Protein AF-A0A168LMF4-F1 (afdb_monomer_lite)

pLDDT: mean 81.44, std 12.61, range [44.41, 97.38]

Foldseek 3Di:
DLLVVCVVCVLLDPVSLLVCLVVVLVVDDPVPRDDSVVSSVVSVVSLLVQLLVLLVVVLDPPDPGHDPLPPDDGRVVVLDCQPPDPPDPVNLVSNLSNLVVLLSVLSNLLCVQAPNCPPDPGRDPVSLVVSVVSLVVSVVSQPDLVVLVVDPDLVSNVSSLLSLLSSLLSQLSSLVVVPPPPVSLVSLQVSLVSNLVSLLPDDQVSAPPCPSRVSSLLSSLVSLVVCLVVVHPCVVVSLVSLVSSLVSCLSGPCNVVVCPDPSSVVSVVSNVVVVD

Secondary structure (DSSP, 8-state):
-HHHHHHHTTTTSHHHHHHHHHHHHHHS-GGG---HHHHHHHHHHHHHHHHHHHHHTTT-S--S------STTSSTTTS------SS-HHHHHHHHHHHHHHHHHHHHHHHHHHHS-TTSS---HHHHHHHHHHHHHHHTTSPPTTHHHH---HHHHHHHHHHHHHHHHHHHHHHGGGTTSHHHHHHHHHHHHHHHHHHHT--GGGTT--TTTHHHHHHHHHHHHHHHHTT-TTHHHHHHHHHHHHHHHHTSTTHHHHHTSHHHHHHHHHHHHH--

Organism: NCBI:txid747725

Structure (mmCIF, N/CA/C/O backbone):
data_AF-A0A168LMF4-F1
#
_entry.id   AF-A0A168LMF4-F1
#
loop_
_atom_site.group_PDB
_atom_site.id
_atom_site.type_symbol
_atom_site.label_atom_id
_atom_site.label_alt_id
_atom_site.label_comp_id
_atom_site.label_asym_id
_atom_site.label_entity_id
_atom_site.label_seq_id
_atom_site.pdbx_PDB_ins_code
_atom_site.Cartn_x
_atom_site.Cartn_y
_atom_site.Cartn_z
_atom_site.occupancy
_atom_site.B_iso_or_equiv
_atom_site.auth_seq_id
_atom_site.auth_comp_id
_atom_site.auth_asym_id
_atom_site.auth_atom_id
_atom_site.pdbx_PDB_model_num
ATOM 1 N N . MET A 1 1 ? 13.554 -18.374 -8.753 1.00 65.81 1 MET A N 1
ATOM 2 C CA . MET A 1 1 ? 14.073 -18.438 -10.140 1.00 65.81 1 MET A CA 1
ATOM 3 C C . MET A 1 1 ? 14.239 -17.058 -10.773 1.00 65.81 1 MET A C 1
ATOM 5 O O . MET A 1 1 ? 15.376 -16.712 -11.045 1.00 65.81 1 MET A O 1
ATOM 9 N N . ALA A 1 2 ? 13.186 -16.241 -10.934 1.00 71.88 2 ALA A N 1
ATOM 10 C CA . ALA A 1 2 ? 13.297 -14.910 -11.565 1.00 71.88 2 ALA A CA 1
ATOM 11 C C . ALA A 1 2 ? 14.335 -13.977 -10.901 1.00 71.88 2 ALA A C 1
ATOM 13 O O . ALA A 1 2 ? 15.193 -13.434 -11.585 1.00 71.88 2 ALA A O 1
ATOM 14 N N . VAL A 1 3 ? 14.340 -13.884 -9.564 1.00 71.44 3 VAL A N 1
ATOM 15 C CA . VAL A 1 3 ? 15.350 -13.111 -8.806 1.00 71.44 3 VAL A CA 1
ATOM 16 C C . VAL A 1 3 ? 16.779 -13.592 -9.097 1.00 71.44 3 VAL A C 1
ATOM 18 O O . VAL A 1 3 ? 17.663 -12.789 -9.365 1.00 71.44 3 VAL A O 1
ATOM 21 N N . ARG A 1 4 ? 17.002 -14.913 -9.125 1.00 74.25 4 ARG A N 1
ATOM 22 C CA . ARG A 1 4 ? 18.306 -15.507 -9.461 1.00 74.25 4 ARG A CA 1
ATOM 23 C C . ARG A 1 4 ? 18.736 -15.151 -10.888 1.00 74.25 4 ARG A C 1
ATOM 25 O O . ARG A 1 4 ? 19.891 -14.810 -11.090 1.00 74.25 4 ARG A O 1
ATOM 32 N N . MET A 1 5 ? 17.814 -15.181 -11.853 1.00 75.19 5 MET A N 1
ATOM 33 C CA . MET A 1 5 ? 18.096 -14.771 -13.235 1.00 75.19 5 MET A CA 1
ATOM 34 C C . MET A 1 5 ? 18.468 -13.287 -13.323 1.00 75.19 5 MET A C 1
ATOM 36 O O . MET A 1 5 ? 19.413 -12.945 -14.026 1.00 75.19 5 MET A O 1
ATOM 40 N N . ALA A 1 6 ? 17.779 -12.418 -12.579 1.00 74.38 6 ALA A N 1
ATOM 41 C CA . ALA A 1 6 ? 18.103 -10.993 -12.509 1.00 74.38 6 ALA A CA 1
ATOM 42 C C . ALA A 1 6 ? 19.527 -10.745 -11.995 1.00 74.38 6 ALA A C 1
ATOM 44 O O . ALA A 1 6 ? 20.248 -9.917 -12.551 1.00 74.38 6 ALA A O 1
ATOM 45 N N . LEU A 1 7 ? 19.926 -11.492 -10.958 1.00 74.38 7 LEU A N 1
ATOM 46 C CA . LEU A 1 7 ? 21.272 -11.443 -10.389 1.00 74.38 7 LEU A CA 1
ATOM 47 C C . LEU A 1 7 ? 22.320 -11.972 -11.375 1.00 74.38 7 LEU A C 1
ATOM 49 O O . LEU A 1 7 ? 23.345 -11.328 -11.572 1.00 74.38 7 LEU A O 1
ATOM 53 N N . SER A 1 8 ? 22.052 -13.097 -12.047 1.00 78.12 8 SER A N 1
ATOM 54 C CA . SER A 1 8 ? 22.952 -13.661 -13.064 1.00 78.12 8 SER A CA 1
ATOM 55 C C . SER A 1 8 ? 23.162 -12.728 -14.257 1.00 78.12 8 SER A C 1
ATOM 57 O O . SER A 1 8 ? 24.267 -12.649 -14.781 1.00 78.12 8 SER A O 1
ATOM 59 N N . LEU A 1 9 ? 22.120 -12.000 -14.662 1.00 74.44 9 LEU A N 1
ATOM 60 C CA . LEU A 1 9 ? 22.187 -10.987 -15.716 1.00 74.44 9 LEU A CA 1
ATOM 61 C C . LEU A 1 9 ? 22.737 -9.638 -15.222 1.00 74.44 9 LEU A C 1
ATOM 63 O O . LEU A 1 9 ? 22.847 -8.709 -16.012 1.00 74.44 9 LEU A O 1
ATOM 67 N N . GLN A 1 10 ? 23.053 -9.511 -13.929 1.00 75.31 10 GLN A N 1
ATOM 68 C CA . GLN A 1 10 ? 23.522 -8.276 -13.297 1.00 75.31 10 GLN A CA 1
ATOM 69 C C . GLN A 1 10 ? 22.654 -7.053 -13.635 1.00 75.31 10 GLN A C 1
ATOM 71 O O . GLN A 1 10 ? 23.166 -5.947 -13.785 1.00 75.31 10 GLN A O 1
ATOM 76 N N . LEU A 1 11 ? 21.328 -7.231 -13.740 1.00 74.12 11 LEU A N 1
ATOM 77 C CA . LEU A 1 11 ? 20.415 -6.183 -14.232 1.00 74.12 11 LEU A CA 1
ATOM 78 C C . LEU A 1 11 ? 20.436 -4.898 -13.390 1.00 74.12 11 LEU A C 1
ATOM 80 O O . LEU A 1 11 ? 19.982 -3.859 -13.853 1.00 74.12 11 LEU A O 1
ATOM 84 N N . TYR A 1 12 ? 20.940 -4.973 -12.159 1.00 72.50 12 TYR A N 1
ATOM 85 C CA . TYR A 1 12 ? 21.111 -3.849 -11.243 1.00 72.50 12 TYR A CA 1
ATOM 86 C C . TYR A 1 12 ? 22.300 -2.939 -11.592 1.00 72.50 12 TYR A C 1
ATOM 88 O O . TYR A 1 12 ? 22.403 -1.858 -11.018 1.00 72.50 12 TYR A O 1
ATOM 96 N N . ARG A 1 13 ? 23.191 -3.342 -12.510 1.00 75.38 13 ARG A N 1
ATOM 97 C CA . ARG A 1 13 ? 24.312 -2.512 -12.960 1.00 75.38 13 ARG A CA 1
ATOM 98 C C . ARG A 1 13 ? 24.029 -1.863 -14.309 1.00 75.38 13 ARG A C 1
ATOM 100 O O . ARG A 1 13 ? 23.579 -2.509 -15.254 1.00 75.38 13 ARG A O 1
ATOM 107 N N . GLU A 1 14 ? 24.361 -0.584 -14.410 1.00 74.88 14 GLU A N 1
ATOM 108 C CA . GLU A 1 14 ? 24.116 0.213 -15.612 1.00 74.88 14 GLU A CA 1
ATOM 109 C C . GLU A 1 14 ? 24.955 -0.249 -16.820 1.00 74.88 14 GLU A C 1
ATOM 111 O O . GLU A 1 14 ? 24.433 -0.343 -17.929 1.00 74.88 14 GLU A O 1
ATOM 116 N N . ASP A 1 15 ? 26.216 -0.628 -16.599 1.00 79.38 15 ASP A N 1
ATOM 117 C CA . ASP A 1 15 ? 27.127 -1.149 -17.629 1.00 79.38 15 ASP A CA 1
ATOM 118 C C . ASP A 1 15 ? 26.688 -2.519 -18.175 1.00 79.38 15 ASP A C 1
ATOM 120 O O . ASP A 1 15 ? 26.749 -2.780 -19.383 1.00 79.38 15 ASP A O 1
ATOM 124 N N . ALA A 1 16 ? 26.175 -3.385 -17.297 1.00 81.31 16 ALA A N 1
ATOM 125 C CA . ALA A 1 16 ? 25.563 -4.648 -17.697 1.00 81.31 16 ALA A CA 1
ATOM 126 C C . ALA A 1 16 ? 24.304 -4.410 -18.546 1.00 81.31 16 ALA A C 1
ATOM 128 O O . ALA A 1 16 ? 24.129 -5.057 -19.581 1.00 81.31 16 ALA A O 1
ATOM 129 N N . LEU A 1 17 ? 23.454 -3.448 -18.162 1.00 82.38 17 LEU A N 1
ATOM 130 C CA . LEU A 1 17 ? 22.272 -3.076 -18.943 1.00 82.38 17 LEU A CA 1
ATOM 131 C C . LEU A 1 17 ? 22.639 -2.536 -20.327 1.00 82.38 17 LEU A C 1
ATOM 133 O O . LEU A 1 17 ? 21.975 -2.901 -21.298 1.00 82.38 17 LEU A O 1
ATOM 137 N N . ASP A 1 18 ? 23.677 -1.707 -20.446 1.00 84.44 18 ASP A N 1
ATOM 138 C CA . ASP A 1 18 ? 24.156 -1.215 -21.744 1.00 84.44 18 ASP A CA 1
ATOM 139 C C . ASP A 1 18 ? 24.594 -2.361 -22.654 1.00 84.44 18 ASP A C 1
ATOM 141 O O . ASP A 1 18 ? 24.134 -2.467 -23.794 1.00 84.44 18 ASP A O 1
ATOM 145 N N . THR A 1 19 ? 25.394 -3.278 -22.113 1.00 86.12 19 THR A N 1
ATOM 146 C CA . THR A 1 19 ? 25.897 -4.445 -22.846 1.00 86.12 19 THR A CA 1
ATOM 147 C C . THR A 1 19 ? 24.753 -5.363 -23.290 1.00 86.12 19 THR A C 1
ATOM 149 O O . THR A 1 19 ? 24.671 -5.750 -24.457 1.00 86.12 19 THR A O 1
ATOM 152 N N . ILE A 1 20 ? 23.815 -5.681 -22.388 1.00 86.19 20 ILE A N 1
ATOM 153 C CA . ILE A 1 20 ? 22.639 -6.509 -22.698 1.00 86.19 20 ILE A CA 1
ATOM 154 C C . ILE A 1 20 ? 21.791 -5.846 -23.778 1.00 86.19 20 ILE A C 1
ATOM 156 O O . ILE A 1 20 ? 21.373 -6.512 -24.721 1.00 86.19 20 ILE A O 1
ATOM 160 N N . SER A 1 21 ? 21.549 -4.542 -23.669 1.00 88.56 21 SER A N 1
ATOM 161 C CA . SER A 1 21 ? 20.670 -3.828 -24.595 1.00 88.56 21 SER A CA 1
ATOM 162 C C . SER A 1 21 ? 21.255 -3.774 -26.002 1.00 88.56 21 SER A C 1
ATOM 164 O O . SER A 1 21 ? 20.527 -3.973 -26.973 1.00 88.56 21 SER A O 1
ATOM 166 N N . GLN A 1 22 ? 22.568 -3.557 -26.117 1.00 90.56 22 GLN A N 1
ATOM 167 C CA . GLN A 1 22 ? 23.277 -3.596 -27.396 1.00 90.56 22 GLN A CA 1
ATOM 168 C C . GLN A 1 22 ? 23.223 -4.993 -28.021 1.00 90.56 22 GLN A C 1
ATOM 170 O O . GLN A 1 22 ? 22.839 -5.126 -29.185 1.00 90.56 22 GLN A O 1
ATOM 175 N N . ASN A 1 23 ? 23.530 -6.028 -27.234 1.00 90.00 23 ASN A N 1
ATOM 176 C CA . ASN A 1 23 ? 23.532 -7.414 -27.700 1.00 90.00 23 ASN A CA 1
ATOM 177 C C . ASN A 1 23 ? 22.134 -7.869 -28.131 1.00 90.00 23 ASN A C 1
ATOM 179 O O . ASN A 1 23 ? 21.975 -8.409 -29.219 1.00 90.00 23 ASN A O 1
ATOM 183 N N . GLN A 1 24 ? 21.107 -7.610 -27.319 1.00 89.19 24 GLN A N 1
ATOM 184 C CA . GLN A 1 24 ? 19.732 -8.018 -27.614 1.00 89.19 24 GLN A CA 1
ATOM 185 C C . GLN A 1 24 ? 19.147 -7.257 -28.805 1.00 89.19 24 GLN A C 1
ATOM 187 O O . GLN A 1 24 ? 18.493 -7.864 -29.647 1.00 89.19 24 GLN A O 1
ATOM 192 N N . ALA A 1 25 ? 19.427 -5.956 -28.942 1.00 89.50 25 ALA A N 1
ATOM 193 C CA . ALA A 1 25 ? 19.022 -5.211 -30.132 1.00 89.50 25 ALA A CA 1
ATOM 194 C C . ALA A 1 25 ? 19.690 -5.760 -31.405 1.00 89.50 25 ALA A C 1
ATOM 196 O O . ALA A 1 25 ? 19.073 -5.758 -32.466 1.00 89.50 25 ALA A O 1
ATOM 197 N N . ALA A 1 26 ? 20.934 -6.244 -31.318 1.00 89.94 26 ALA A N 1
ATOM 198 C CA . ALA A 1 26 ? 21.668 -6.789 -32.460 1.00 89.94 26 ALA A CA 1
ATOM 199 C C . ALA A 1 26 ? 21.158 -8.157 -32.954 1.00 89.94 26 ALA A C 1
ATOM 201 O O . ALA A 1 26 ? 21.453 -8.518 -34.089 1.00 89.94 26 ALA A O 1
ATOM 202 N N . VAL A 1 27 ? 20.384 -8.896 -32.148 1.00 91.06 27 VAL A N 1
ATOM 203 C CA . VAL A 1 27 ? 19.791 -10.192 -32.542 1.00 91.06 27 VAL A CA 1
ATOM 204 C C . VAL A 1 27 ? 18.659 -10.020 -33.563 1.00 91.06 27 VAL A C 1
ATOM 206 O O . VAL A 1 27 ? 18.379 -10.929 -34.343 1.00 91.06 27 VAL A O 1
ATOM 209 N N . PHE A 1 28 ? 18.005 -8.856 -33.587 1.00 88.88 28 PHE A N 1
ATOM 210 C CA . PHE A 1 28 ? 16.923 -8.584 -34.529 1.00 88.88 28 PHE A CA 1
ATOM 211 C C . PHE A 1 28 ? 17.470 -8.248 -35.927 1.00 88.88 28 PHE A C 1
ATOM 213 O O . PHE A 1 28 ? 18.469 -7.530 -36.038 1.00 88.88 28 PHE A O 1
ATOM 220 N N . PRO A 1 29 ? 16.804 -8.697 -37.011 1.00 91.81 29 PRO A N 1
ATOM 221 C CA . PRO A 1 29 ? 17.148 -8.287 -38.371 1.00 91.81 29 PRO A CA 1
ATOM 222 C C . PRO A 1 29 ? 17.164 -6.761 -38.507 1.00 91.81 29 PRO A C 1
ATOM 224 O O . PRO A 1 29 ? 16.348 -6.086 -37.884 1.00 91.81 29 PRO A O 1
ATOM 227 N N . LEU A 1 30 ? 18.028 -6.214 -39.372 1.00 88.31 30 LEU A N 1
ATOM 228 C CA . LEU A 1 30 ? 18.185 -4.759 -39.549 1.00 88.31 30 LEU A CA 1
ATOM 229 C C . LEU A 1 30 ? 16.855 -4.026 -39.791 1.00 88.31 30 LEU A C 1
ATOM 231 O O . LEU A 1 30 ? 16.650 -2.950 -39.239 1.00 88.31 30 LEU A O 1
ATOM 235 N N . ALA A 1 31 ? 15.938 -4.635 -40.550 1.00 89.62 31 ALA A N 1
ATOM 236 C CA . ALA A 1 31 ? 14.614 -4.079 -40.840 1.00 89.62 31 ALA A CA 1
ATOM 237 C C . ALA A 1 31 ? 13.705 -3.923 -39.601 1.00 89.62 31 ALA A C 1
ATOM 239 O O . ALA A 1 31 ? 12.764 -3.138 -39.634 1.00 89.62 31 ALA A O 1
ATOM 240 N N . TYR A 1 32 ? 13.988 -4.647 -38.513 1.00 87.56 32 TYR A N 1
ATOM 241 C CA . TYR A 1 32 ? 13.196 -4.674 -37.277 1.00 87.56 32 TYR A CA 1
ATOM 242 C C . TYR A 1 32 ? 14.040 -4.403 -36.028 1.00 87.56 32 TYR A C 1
ATOM 244 O O . TYR A 1 32 ? 13.613 -4.705 -34.915 1.00 87.56 32 TYR A O 1
ATOM 252 N N . LYS A 1 33 ? 15.255 -3.867 -36.195 1.00 90.50 33 LYS A N 1
ATOM 253 C CA . LYS A 1 33 ? 16.185 -3.645 -35.090 1.00 90.50 33 LYS A CA 1
ATOM 254 C C . LYS A 1 33 ? 15.617 -2.592 -34.130 1.00 90.50 33 LYS A C 1
ATOM 256 O O . LYS A 1 33 ? 15.514 -1.425 -34.518 1.00 90.50 33 LYS A O 1
ATOM 261 N N . PRO A 1 34 ? 15.271 -2.954 -32.880 1.00 89.62 34 PRO A N 1
ATOM 262 C CA . PRO A 1 34 ? 14.753 -1.980 -31.938 1.00 89.62 34 PRO A CA 1
ATOM 263 C C . PRO A 1 34 ? 15.867 -1.006 -31.519 1.00 89.62 34 PRO A C 1
ATOM 265 O O . PRO A 1 34 ? 17.033 -1.404 -31.407 1.00 89.62 34 PRO A O 1
ATOM 268 N N . PRO A 1 35 ? 15.536 0.262 -31.224 1.00 90.75 35 PRO A N 1
ATOM 269 C CA . PRO A 1 35 ? 16.471 1.177 -30.587 1.00 90.75 35 PRO A CA 1
ATOM 270 C C . PRO A 1 35 ? 17.004 0.586 -29.275 1.00 90.75 35 PRO A C 1
ATOM 272 O O . PRO A 1 35 ? 16.228 0.168 -28.413 1.00 90.75 35 PRO A O 1
ATOM 275 N N . VAL A 1 36 ? 18.329 0.606 -29.088 1.00 87.12 36 VAL A N 1
ATOM 276 C CA . VAL A 1 36 ? 19.008 0.092 -27.877 1.00 87.12 36 VAL A CA 1
ATOM 277 C C . VAL A 1 36 ? 18.404 0.687 -26.602 1.00 87.12 36 VAL A C 1
ATOM 279 O O . VAL A 1 36 ? 18.219 -0.012 -25.609 1.00 87.12 36 VAL A O 1
ATOM 282 N N . MET A 1 37 ? 18.026 1.966 -26.648 1.00 82.75 37 MET A N 1
ATOM 283 C CA . MET A 1 37 ? 17.392 2.671 -25.535 1.00 82.75 37 MET A CA 1
ATOM 284 C C . MET A 1 37 ? 16.077 2.017 -25.081 1.00 82.75 37 MET A C 1
ATOM 286 O O . MET A 1 37 ? 15.848 1.895 -23.880 1.00 82.75 37 MET A O 1
ATOM 290 N N . ILE A 1 38 ? 15.245 1.551 -26.017 1.00 82.56 38 ILE A N 1
ATOM 291 C CA . ILE A 1 38 ? 13.962 0.900 -25.708 1.00 82.56 38 ILE A CA 1
ATOM 292 C C . ILE A 1 38 ? 14.209 -0.457 -25.046 1.00 82.56 38 ILE A C 1
ATOM 294 O O . ILE A 1 38 ? 13.598 -0.774 -24.026 1.00 82.56 38 ILE A O 1
ATOM 298 N N . VAL A 1 39 ? 15.157 -1.237 -25.573 1.00 85.25 39 VAL A N 1
ATOM 299 C CA . VAL A 1 39 ? 15.551 -2.526 -24.979 1.00 85.25 39 VAL A CA 1
ATOM 300 C C . VAL A 1 39 ? 16.071 -2.326 -23.551 1.00 85.25 39 VAL A C 1
ATOM 302 O O . VAL A 1 39 ? 15.684 -3.061 -22.638 1.00 85.25 39 VAL A O 1
ATOM 305 N N . LYS A 1 40 ? 16.864 -1.271 -23.332 1.00 83.44 40 LYS A N 1
ATOM 306 C CA . LYS A 1 40 ? 17.364 -0.886 -22.008 1.00 83.44 40 LYS A CA 1
ATOM 307 C C . LYS A 1 40 ? 16.231 -0.533 -21.049 1.00 83.44 40 LYS A C 1
ATOM 309 O O . LYS A 1 40 ? 16.188 -1.045 -19.933 1.00 83.44 40 LYS A O 1
ATOM 314 N N . GLN A 1 41 ? 15.280 0.302 -21.469 1.00 77.31 41 GLN A N 1
ATOM 315 C CA . GLN A 1 41 ? 14.105 0.667 -20.664 1.00 77.31 41 GLN A CA 1
ATOM 316 C C . GLN A 1 41 ? 13.226 -0.543 -20.320 1.00 77.31 41 GLN A C 1
ATOM 318 O O . GLN A 1 41 ? 12.712 -0.644 -19.200 1.00 77.31 41 GLN A O 1
ATOM 323 N N . TYR A 1 42 ? 13.088 -1.489 -21.246 1.00 81.44 42 TYR A N 1
ATOM 324 C CA . TYR A 1 42 ? 12.359 -2.728 -21.006 1.00 81.44 42 TYR A CA 1
ATOM 325 C C . TYR A 1 42 ? 13.050 -3.601 -19.948 1.00 81.44 42 TYR A C 1
ATOM 327 O O . TYR A 1 42 ? 12.420 -3.985 -18.961 1.00 81.44 42 TYR A O 1
ATOM 335 N N . ALA A 1 43 ? 14.360 -3.839 -20.081 1.00 80.31 43 ALA A N 1
ATOM 336 C CA . ALA A 1 43 ? 15.141 -4.590 -19.093 1.00 80.31 43 ALA A CA 1
ATOM 337 C C . ALA A 1 43 ? 15.071 -3.958 -17.689 1.00 80.31 43 ALA A C 1
ATOM 339 O O . ALA A 1 43 ? 14.922 -4.657 -16.684 1.00 80.31 43 ALA A O 1
ATOM 340 N N . ARG A 1 44 ? 15.082 -2.623 -17.617 1.00 76.88 44 ARG A N 1
ATOM 341 C CA . ARG A 1 44 ? 14.895 -1.867 -16.368 1.00 76.88 44 ARG A CA 1
ATOM 342 C C . ARG A 1 44 ? 13.508 -2.063 -15.763 1.00 76.88 44 ARG A C 1
ATOM 344 O O . ARG A 1 44 ? 13.384 -2.273 -14.559 1.00 76.88 44 ARG A O 1
ATOM 351 N N . SER A 1 45 ? 12.469 -2.038 -16.595 1.00 76.75 45 SER A N 1
ATOM 352 C CA . SER A 1 45 ? 11.092 -2.280 -16.153 1.00 76.75 45 SER A CA 1
ATOM 353 C C . SER A 1 45 ? 10.927 -3.690 -15.578 1.00 76.75 45 SER A C 1
ATOM 355 O O . SER A 1 45 ? 10.225 -3.868 -14.583 1.00 76.75 45 SER A O 1
ATOM 357 N N . LEU A 1 46 ? 11.632 -4.683 -16.135 1.00 78.75 46 LEU A N 1
ATOM 358 C CA . LEU A 1 46 ? 11.676 -6.040 -15.588 1.00 78.75 46 LEU A CA 1
ATOM 359 C C . LEU A 1 46 ? 12.364 -6.096 -14.220 1.00 78.75 46 LEU A C 1
ATOM 361 O O . LEU A 1 46 ? 11.813 -6.702 -13.302 1.00 78.75 46 LEU A O 1
ATOM 365 N N . LEU A 1 47 ? 13.532 -5.460 -14.055 1.00 77.88 47 LEU A N 1
ATOM 366 C CA . LEU A 1 47 ? 14.205 -5.387 -12.751 1.00 77.88 47 LEU A CA 1
ATOM 367 C C . LEU A 1 47 ? 13.288 -4.773 -11.690 1.00 77.88 47 LEU A C 1
ATOM 369 O O . LEU A 1 47 ? 13.146 -5.321 -10.598 1.00 77.88 47 LEU A O 1
ATOM 373 N N . TRP A 1 48 ? 12.631 -3.666 -12.032 1.00 76.81 48 TRP A N 1
ATOM 374 C CA . TRP A 1 48 ? 11.695 -2.988 -11.143 1.00 76.81 48 TRP A CA 1
ATOM 375 C C . TRP A 1 48 ? 10.495 -3.869 -10.785 1.00 76.81 48 TRP A C 1
ATOM 377 O O . TRP A 1 48 ? 10.137 -3.983 -9.613 1.00 76.81 48 TRP A O 1
ATOM 387 N N . PHE A 1 49 ? 9.913 -4.560 -11.768 1.00 76.81 49 PHE A N 1
ATOM 388 C CA . PHE A 1 49 ? 8.819 -5.494 -11.521 1.00 76.81 49 PHE A CA 1
ATOM 389 C C . PHE A 1 49 ? 9.250 -6.626 -10.579 1.00 76.81 49 PHE A C 1
ATOM 391 O O . PHE A 1 49 ? 8.519 -6.981 -9.655 1.00 76.81 49 PHE A O 1
ATOM 398 N N . MET A 1 50 ? 10.467 -7.150 -10.745 1.00 79.00 50 MET A N 1
ATOM 399 C CA . MET A 1 50 ? 11.014 -8.161 -9.841 1.00 79.00 50 MET A CA 1
ATOM 400 C C . MET A 1 50 ? 11.270 -7.614 -8.434 1.00 79.00 50 MET A C 1
ATOM 402 O O . MET A 1 50 ? 10.956 -8.305 -7.468 1.00 79.00 50 MET A O 1
ATOM 406 N N . TYR A 1 51 ? 11.773 -6.383 -8.293 1.00 79.38 51 TYR A N 1
ATOM 407 C CA . TYR A 1 51 ? 11.954 -5.737 -6.987 1.00 79.38 51 TYR A CA 1
ATOM 408 C C . TYR A 1 51 ? 10.617 -5.524 -6.262 1.00 79.38 51 TYR A C 1
ATOM 410 O O . TYR A 1 51 ? 10.505 -5.780 -5.059 1.00 79.38 51 TYR A O 1
ATOM 418 N N . PHE A 1 52 ? 9.575 -5.126 -6.998 1.00 78.31 52 PHE A N 1
ATOM 419 C CA . PHE A 1 52 ? 8.216 -5.021 -6.472 1.00 78.31 52 PHE A CA 1
ATOM 420 C C . PHE A 1 52 ? 7.695 -6.378 -5.973 1.00 78.31 52 PHE A C 1
ATOM 422 O O . PHE A 1 52 ? 7.206 -6.479 -4.847 1.00 78.31 52 PHE A O 1
ATOM 429 N N . LEU A 1 53 ? 7.835 -7.439 -6.775 1.00 78.56 53 LEU A N 1
ATOM 430 C CA . LEU A 1 53 ? 7.405 -8.788 -6.392 1.00 78.56 53 LEU A CA 1
ATOM 431 C C . LEU A 1 53 ? 8.197 -9.341 -5.201 1.00 78.56 53 LEU A C 1
ATOM 433 O O . LEU A 1 53 ? 7.618 -9.968 -4.307 1.00 78.56 53 LEU A O 1
ATOM 437 N N . ASP A 1 54 ? 9.506 -9.093 -5.159 1.00 79.25 54 ASP A N 1
ATOM 438 C CA . ASP A 1 54 ? 10.353 -9.477 -4.032 1.00 79.25 54 ASP A CA 1
ATOM 439 C C . ASP A 1 54 ? 9.925 -8.746 -2.750 1.00 79.25 54 ASP A C 1
ATOM 441 O O . ASP A 1 54 ? 9.761 -9.365 -1.698 1.00 79.25 54 ASP A O 1
ATOM 445 N N . THR A 1 55 ? 9.613 -7.453 -2.853 1.00 79.44 55 THR A N 1
ATOM 446 C CA . THR A 1 55 ? 9.062 -6.661 -1.745 1.00 79.44 55 THR A CA 1
ATOM 447 C C . THR A 1 55 ? 7.696 -7.176 -1.292 1.00 79.44 55 THR A C 1
ATOM 449 O O . THR A 1 55 ? 7.462 -7.326 -0.095 1.00 79.44 55 THR A O 1
ATOM 452 N N . ALA A 1 56 ? 6.789 -7.515 -2.210 1.00 75.88 56 ALA A N 1
ATOM 453 C CA . ALA A 1 56 ? 5.486 -8.073 -1.848 1.00 75.88 56 ALA A CA 1
ATOM 454 C C . ALA A 1 56 ? 5.637 -9.365 -1.025 1.00 75.88 56 ALA A C 1
ATOM 456 O O . ALA A 1 56 ? 4.938 -9.564 -0.028 1.00 75.88 56 ALA A O 1
ATOM 457 N N . SER A 1 57 ? 6.620 -10.189 -1.383 1.00 74.56 57 SER A N 1
ATOM 458 C CA . SER A 1 57 ? 6.928 -11.463 -0.736 1.00 74.56 57 SER A CA 1
ATOM 459 C C . SER A 1 57 ? 7.923 -11.351 0.432 1.00 74.56 57 SER A C 1
ATOM 461 O O . SER A 1 57 ? 8.302 -12.368 0.993 1.00 74.56 57 SER A O 1
ATOM 463 N N . SER A 1 58 ? 8.361 -10.156 0.843 1.00 72.38 58 SER A N 1
ATOM 464 C CA . SER A 1 58 ? 9.399 -9.992 1.885 1.00 72.38 58 SER A CA 1
ATOM 465 C C . SER A 1 58 ? 9.008 -10.461 3.293 1.00 72.38 58 SER A C 1
ATOM 467 O O . SER A 1 58 ? 9.845 -10.464 4.181 1.00 72.38 58 SER A O 1
ATOM 469 N N . HIS A 1 59 ? 7.755 -10.863 3.507 1.00 68.75 59 HIS A N 1
ATOM 470 C CA . HIS A 1 59 ? 7.296 -11.486 4.751 1.00 68.75 59 HIS A CA 1
ATOM 471 C C . HIS A 1 59 ? 7.673 -12.976 4.856 1.00 68.75 59 HIS A C 1
ATOM 473 O O . HIS A 1 59 ? 7.478 -13.579 5.904 1.00 68.75 59 HIS A O 1
ATOM 479 N N . TYR A 1 60 ? 8.180 -13.597 3.786 1.00 71.00 60 TYR A N 1
ATOM 480 C CA . TYR A 1 60 ? 8.694 -14.965 3.846 1.00 71.00 60 TYR A CA 1
ATOM 481 C C . TYR A 1 60 ? 10.145 -14.958 4.337 1.00 71.00 60 TYR A C 1
ATOM 483 O O . TYR A 1 60 ? 11.030 -14.504 3.616 1.00 71.00 60 TYR A O 1
ATOM 491 N N . HIS A 1 61 ? 10.388 -15.511 5.527 1.00 60.66 61 HIS A N 1
ATOM 492 C CA . HIS A 1 61 ? 11.714 -15.543 6.162 1.00 60.66 61 HIS A CA 1
ATOM 493 C C . HIS A 1 61 ? 12.740 -16.446 5.441 1.00 60.66 61 HIS A C 1
ATOM 495 O O . HIS A 1 61 ? 13.939 -16.224 5.555 1.00 60.66 61 HIS A O 1
ATOM 501 N N . ASN A 1 62 ? 12.293 -17.428 4.645 1.00 62.72 62 ASN A N 1
ATOM 502 C CA . ASN A 1 62 ? 13.161 -18.422 3.991 1.00 62.72 62 ASN A CA 1
ATOM 503 C C . ASN A 1 62 ? 13.376 -18.141 2.498 1.00 62.72 62 ASN A C 1
ATOM 505 O O . ASN A 1 62 ? 13.102 -18.989 1.643 1.00 62.72 62 ASN A O 1
ATOM 509 N N . LYS A 1 63 ? 13.841 -16.939 2.155 1.00 68.62 63 LYS A N 1
ATOM 510 C CA . LYS A 1 63 ? 14.185 -16.608 0.769 1.00 68.62 63 LYS A CA 1
ATOM 511 C C . LYS A 1 63 ? 15.682 -16.785 0.511 1.00 68.62 63 LYS A C 1
ATOM 513 O O . LYS A 1 63 ? 16.474 -16.027 1.054 1.00 68.62 63 LYS A O 1
ATOM 518 N N . PRO A 1 64 ? 16.088 -17.711 -0.376 1.00 66.12 64 PRO A N 1
ATOM 519 C CA . PRO A 1 64 ? 17.503 -17.906 -0.697 1.00 66.12 64 PRO A CA 1
ATOM 520 C C . PRO A 1 64 ? 18.099 -16.773 -1.548 1.00 66.12 64 PRO A C 1
ATOM 522 O O . PRO A 1 64 ? 19.315 -16.696 -1.688 1.00 66.12 64 PRO A O 1
ATOM 525 N N . TYR A 1 65 ? 17.261 -15.923 -2.153 1.00 66.44 65 TYR A N 1
ATOM 526 C CA . TYR A 1 65 ? 17.692 -14.796 -2.977 1.00 66.44 65 TYR A CA 1
ATOM 527 C C . TYR A 1 65 ? 16.763 -13.600 -2.763 1.00 66.44 65 TYR A C 1
ATOM 529 O O . TYR A 1 65 ? 15.544 -13.749 -2.870 1.00 66.44 65 TYR A O 1
ATOM 537 N N . GLU A 1 66 ? 17.344 -12.422 -2.554 1.00 70.12 66 GLU A N 1
ATOM 538 C CA . GLU A 1 66 ? 16.648 -11.136 -2.479 1.00 70.12 66 GLU A CA 1
ATOM 539 C C . GLU A 1 66 ? 17.272 -10.147 -3.466 1.00 70.12 66 GLU A C 1
ATOM 541 O O . GLU A 1 66 ? 18.456 -10.240 -3.800 1.00 70.12 66 GLU A O 1
ATOM 546 N N . ILE A 1 67 ? 16.478 -9.183 -3.939 1.00 70.25 67 ILE A N 1
ATOM 547 C CA . ILE A 1 67 ? 17.009 -8.081 -4.744 1.00 70.25 67 ILE A CA 1
ATOM 548 C C . ILE A 1 67 ? 17.348 -6.930 -3.799 1.00 70.25 67 ILE A C 1
ATOM 550 O O . ILE A 1 67 ? 16.464 -6.213 -3.328 1.00 70.25 67 ILE A O 1
ATOM 554 N N . HIS A 1 68 ? 18.640 -6.736 -3.547 1.00 68.31 68 HIS A N 1
ATOM 555 C CA . HIS A 1 68 ? 19.148 -5.600 -2.788 1.00 68.31 68 HIS A CA 1
ATOM 556 C C . HIS A 1 68 ? 19.467 -4.456 -3.749 1.00 68.31 68 HIS A C 1
ATOM 558 O O . HIS A 1 68 ? 20.531 -4.416 -4.355 1.00 68.31 68 HIS A O 1
ATOM 564 N N . LEU A 1 69 ? 18.521 -3.527 -3.900 1.00 63.78 69 LEU A N 1
ATOM 565 C CA . LEU A 1 69 ? 18.764 -2.264 -4.603 1.00 63.78 69 LEU A CA 1
ATOM 566 C C . LEU A 1 69 ? 19.259 -1.164 -3.655 1.00 63.78 69 LEU A C 1
ATOM 568 O O . LEU A 1 69 ? 19.390 -0.027 -4.078 1.00 63.78 69 LEU A O 1
ATOM 572 N N . ASP A 1 70 ? 19.509 -1.470 -2.383 1.00 56.94 70 ASP A N 1
ATOM 573 C CA . ASP A 1 70 ? 19.850 -0.468 -1.365 1.00 56.94 70 ASP A CA 1
ATOM 574 C C . ASP A 1 70 ? 21.345 -0.465 -1.008 1.00 56.94 70 ASP A C 1
ATOM 576 O O . ASP A 1 70 ? 21.789 0.436 -0.300 1.00 56.94 70 ASP A O 1
ATOM 580 N N . ASP A 1 71 ? 22.128 -1.429 -1.513 1.00 54.59 71 ASP A N 1
ATOM 581 C CA . ASP A 1 71 ? 23.565 -1.477 -1.246 1.00 54.59 71 ASP A CA 1
ATOM 582 C C . ASP A 1 71 ? 24.313 -0.416 -2.059 1.00 54.59 71 ASP A C 1
ATOM 584 O O . ASP A 1 71 ? 24.228 -0.317 -3.287 1.00 54.59 71 ASP A O 1
ATOM 588 N N . HIS A 1 72 ? 24.995 0.428 -1.294 1.00 47.66 72 HIS A N 1
ATOM 589 C CA . HIS A 1 72 ? 25.600 1.690 -1.671 1.00 47.66 72 HIS A CA 1
ATOM 590 C C . HIS A 1 72 ? 26.479 1.576 -2.923 1.00 47.66 72 HIS A C 1
ATOM 592 O O . HIS A 1 72 ? 27.441 0.817 -2.924 1.00 47.66 72 HIS A O 1
ATOM 598 N N . VAL A 1 73 ? 26.135 2.360 -3.961 1.00 45.62 73 VAL A N 1
ATOM 599 C CA . VAL A 1 73 ? 27.019 3.075 -4.921 1.00 45.62 73 VAL A CA 1
ATOM 600 C C . VAL A 1 73 ? 26.280 3.416 -6.239 1.00 45.62 73 VAL A C 1
ATOM 602 O O . VAL A 1 73 ? 26.688 4.356 -6.913 1.00 45.62 73 VAL A O 1
ATOM 605 N N . SER A 1 74 ? 25.157 2.766 -6.607 1.00 44.78 74 SER A N 1
ATOM 606 C CA . SER A 1 74 ? 24.585 2.936 -7.973 1.00 44.78 74 SER A CA 1
ATOM 607 C C . SER A 1 74 ? 23.065 3.120 -8.134 1.00 44.78 74 SER A C 1
ATOM 609 O O . SER A 1 74 ? 22.612 3.502 -9.211 1.00 44.78 74 SER A O 1
ATOM 611 N N . THR A 1 75 ? 22.248 2.869 -7.113 1.00 48.47 75 THR A N 1
ATOM 612 C CA . THR A 1 75 ? 20.792 2.684 -7.293 1.00 48.47 75 THR A CA 1
ATOM 613 C C . THR A 1 75 ? 19.937 3.905 -6.966 1.00 48.47 75 THR A C 1
ATOM 615 O O . THR A 1 75 ? 18.928 4.136 -7.630 1.00 48.47 75 THR A O 1
ATOM 618 N N . THR A 1 76 ? 20.329 4.746 -6.007 1.00 45.88 76 THR A N 1
ATOM 619 C CA . THR A 1 76 ? 19.635 6.025 -5.751 1.00 45.88 76 THR A CA 1
ATOM 620 C C . THR A 1 76 ? 19.952 7.085 -6.807 1.00 45.88 76 THR A C 1
ATOM 622 O O . THR A 1 76 ? 19.152 7.987 -7.028 1.00 45.88 76 THR A O 1
ATOM 625 N N . THR A 1 77 ? 21.076 6.955 -7.516 1.00 46.84 77 THR A N 1
ATOM 626 C CA . THR A 1 77 ? 21.422 7.770 -8.693 1.00 46.84 77 THR A CA 1
ATOM 627 C C . THR A 1 77 ? 20.652 7.359 -9.953 1.00 46.84 77 THR A C 1
ATOM 629 O O . THR A 1 77 ? 20.558 8.150 -10.892 1.00 46.84 77 THR A O 1
ATOM 632 N N . PHE A 1 78 ? 20.082 6.149 -9.975 1.00 53.09 78 PHE A N 1
ATOM 633 C CA . PHE A 1 78 ? 19.387 5.587 -11.133 1.00 53.09 78 PHE A CA 1
ATOM 634 C C . PHE A 1 78 ? 17.981 6.174 -11.330 1.00 53.09 78 PHE A C 1
ATOM 636 O O . PHE A 1 78 ? 17.613 6.549 -12.444 1.00 53.09 78 PHE A O 1
ATOM 643 N N . PHE A 1 79 ? 17.197 6.298 -10.256 1.00 58.53 79 PHE A N 1
ATOM 644 C CA . PHE A 1 79 ? 15.874 6.917 -10.314 1.00 58.53 79 PHE A CA 1
ATOM 645 C C . PHE A 1 79 ? 16.005 8.407 -9.993 1.00 58.53 79 PHE A C 1
ATOM 647 O O . PHE A 1 79 ? 15.880 8.831 -8.847 1.00 58.53 79 PHE A O 1
ATOM 654 N N . LYS A 1 80 ? 16.283 9.222 -11.015 1.00 62.94 80 LYS A N 1
ATOM 655 C CA . LYS A 1 80 ? 16.137 10.678 -10.884 1.00 62.94 80 LYS A CA 1
ATOM 656 C C . LYS A 1 80 ? 14.676 10.976 -10.558 1.00 62.94 80 LYS A C 1
ATOM 658 O O . LYS A 1 80 ? 13.814 10.360 -11.167 1.00 62.94 80 LYS A O 1
ATOM 663 N N . ASN A 1 81 ? 14.411 11.902 -9.640 1.00 67.44 81 ASN A N 1
ATOM 664 C CA . ASN A 1 81 ? 13.072 12.442 -9.405 1.00 67.44 81 ASN A CA 1
ATOM 665 C C . ASN A 1 81 ? 12.768 13.455 -10.523 1.00 67.44 81 ASN A C 1
ATOM 667 O O . ASN A 1 81 ? 13.265 14.584 -10.436 1.00 67.44 81 ASN A O 1
ATOM 671 N N . PRO A 1 82 ? 12.062 13.082 -11.608 1.00 68.88 82 PRO A N 1
ATOM 672 C CA . PRO A 1 82 ? 11.761 14.054 -12.641 1.00 68.88 82 PRO A CA 1
ATOM 673 C C . PRO A 1 82 ? 10.640 14.976 -12.128 1.00 68.88 82 PRO A C 1
ATOM 675 O O . PRO A 1 82 ? 9.743 14.515 -11.415 1.00 68.88 82 PRO A O 1
ATOM 678 N N . PRO A 1 83 ? 10.650 16.275 -12.467 1.00 67.44 83 PRO A N 1
ATOM 679 C CA . PRO A 1 83 ? 9.503 17.122 -12.182 1.00 67.44 83 PRO A CA 1
ATOM 680 C C . PRO A 1 83 ? 8.275 16.540 -12.888 1.00 67.44 83 PRO A C 1
ATOM 682 O O . PRO A 1 83 ? 8.337 16.187 -14.065 1.00 67.44 83 PRO A O 1
ATOM 685 N N . LEU A 1 84 ? 7.149 16.442 -12.179 1.00 67.12 84 LEU A N 1
ATOM 686 C CA . LEU A 1 84 ? 5.884 16.047 -12.791 1.00 67.12 84 LEU A CA 1
ATOM 687 C C . LEU A 1 84 ? 5.395 17.203 -13.679 1.00 67.12 84 LEU A C 1
ATOM 689 O O . LEU A 1 84 ? 4.683 18.093 -13.215 1.00 67.12 84 LEU A O 1
ATOM 693 N N . SER A 1 85 ? 5.837 17.227 -14.937 1.00 61.44 85 SER A N 1
ATOM 694 C CA . SER A 1 85 ? 5.432 18.224 -15.928 1.00 61.44 85 SER A CA 1
ATOM 695 C C . SER A 1 85 ? 4.177 17.769 -16.683 1.00 61.44 85 SER A C 1
ATOM 697 O O . SER A 1 85 ? 3.838 16.586 -16.727 1.00 61.44 85 SER A O 1
ATOM 699 N N . SER A 1 86 ? 3.458 18.702 -17.304 1.00 53.66 86 SER A N 1
ATOM 700 C CA . SER A 1 86 ? 2.321 18.396 -18.182 1.00 53.66 86 SER A CA 1
ATOM 701 C C . SER A 1 86 ? 2.735 17.923 -19.586 1.00 53.66 86 SER A C 1
ATOM 703 O O . SER A 1 86 ? 1.856 17.712 -20.417 1.00 53.66 86 SER A O 1
ATOM 705 N N . ALA A 1 87 ? 4.036 17.800 -19.882 1.00 49.09 87 ALA A N 1
ATOM 706 C CA . ALA A 1 87 ? 4.541 17.824 -21.256 1.00 49.09 87 ALA A CA 1
ATOM 707 C C . ALA A 1 87 ? 4.897 16.458 -21.880 1.00 49.09 87 ALA A C 1
ATOM 709 O O . ALA A 1 87 ? 5.130 16.414 -23.085 1.00 49.09 87 ALA A O 1
ATOM 710 N N . GLY A 1 88 ? 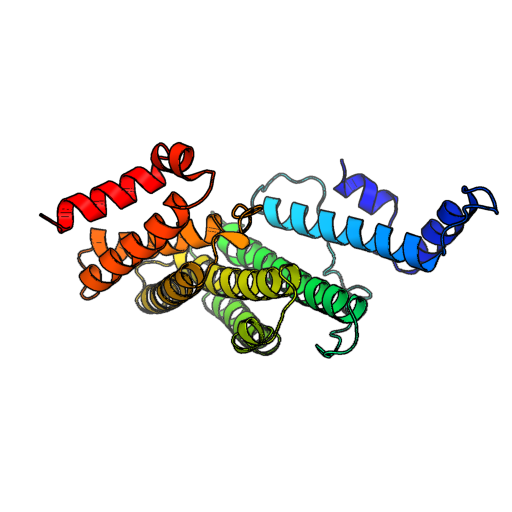4.895 15.336 -21.145 1.00 56.16 88 GLY A N 1
ATOM 711 C CA . GLY A 1 88 ? 5.238 14.043 -21.756 1.00 56.16 88 GLY A CA 1
ATOM 712 C C . GLY A 1 88 ? 4.859 12.795 -20.957 1.00 56.16 88 GLY A C 1
ATOM 713 O O . GLY A 1 88 ? 4.954 12.764 -19.733 1.00 56.16 88 GLY A O 1
ATOM 714 N N . VAL A 1 89 ? 4.463 11.738 -21.677 1.00 60.56 89 VAL A N 1
ATOM 715 C CA . VAL A 1 89 ? 4.091 10.419 -21.120 1.00 60.56 89 VAL A CA 1
ATOM 716 C C . VAL A 1 89 ? 5.289 9.725 -20.452 1.00 60.56 89 VAL A C 1
ATOM 718 O O . VAL A 1 89 ? 5.138 9.122 -19.387 1.00 60.56 89 VAL A O 1
ATOM 721 N N . ASP A 1 90 ? 6.488 9.869 -21.023 1.00 63.16 90 ASP A N 1
ATOM 722 C CA . ASP A 1 90 ? 7.715 9.243 -20.511 1.00 63.16 90 ASP A CA 1
ATOM 723 C C . ASP A 1 90 ? 8.153 9.821 -19.152 1.00 63.16 90 ASP A C 1
ATOM 725 O O . ASP A 1 90 ? 8.622 9.087 -18.278 1.00 63.16 90 ASP A O 1
ATOM 729 N N . GLU A 1 91 ? 7.937 11.122 -18.924 1.00 70.62 91 GLU A N 1
ATOM 730 C CA . GLU A 1 91 ? 8.244 11.779 -17.644 1.00 70.62 91 GLU A CA 1
ATOM 731 C C . GLU A 1 91 ? 7.309 11.306 -16.527 1.00 70.62 91 GLU A C 1
ATOM 733 O O . GLU A 1 91 ? 7.747 11.092 -15.394 1.00 70.62 91 GLU A O 1
ATOM 738 N N . HIS A 1 92 ? 6.030 11.067 -16.845 1.00 75.44 92 HIS A N 1
ATOM 739 C CA . HIS A 1 92 ? 5.078 10.502 -15.887 1.00 75.44 92 HIS A CA 1
ATOM 740 C C . HIS A 1 92 ? 5.485 9.087 -15.497 1.00 75.44 92 HIS A C 1
ATOM 742 O O . HIS A 1 92 ? 5.517 8.764 -14.311 1.00 75.44 92 HIS A O 1
ATOM 748 N N . GLN A 1 93 ? 5.837 8.239 -16.465 1.00 76.38 93 GLN A N 1
ATOM 749 C CA . GLN A 1 93 ? 6.287 6.879 -16.173 1.00 76.38 93 GLN A CA 1
ATOM 750 C C . GLN A 1 93 ? 7.528 6.868 -15.275 1.00 76.38 93 GLN A C 1
ATOM 752 O O . GLN A 1 93 ? 7.545 6.138 -14.282 1.00 76.38 93 GLN A O 1
ATOM 757 N N . ALA A 1 94 ? 8.525 7.701 -15.573 1.00 76.12 94 ALA A N 1
ATOM 758 C CA . ALA A 1 94 ? 9.726 7.819 -14.752 1.00 76.12 94 ALA A CA 1
ATOM 759 C C . ALA A 1 94 ? 9.409 8.300 -13.322 1.00 76.12 94 ALA A C 1
ATOM 761 O O . ALA A 1 94 ? 9.895 7.712 -12.353 1.00 76.12 94 ALA A O 1
ATOM 762 N N . PHE A 1 95 ? 8.532 9.299 -13.172 1.00 81.12 95 PHE A N 1
ATOM 763 C CA . PHE A 1 95 ? 8.064 9.766 -11.864 1.00 81.12 95 PHE A CA 1
ATOM 764 C C . PHE A 1 95 ? 7.373 8.649 -11.067 1.00 81.12 95 PHE A C 1
ATOM 766 O O . PHE A 1 95 ? 7.686 8.417 -9.897 1.00 81.12 95 PHE A O 1
ATOM 773 N N . PHE A 1 96 ? 6.462 7.902 -11.699 1.00 81.56 96 PHE A N 1
ATOM 774 C CA . PHE A 1 96 ? 5.740 6.821 -11.026 1.00 81.56 96 PHE A CA 1
ATOM 775 C C . PHE A 1 96 ? 6.636 5.635 -10.657 1.00 81.56 96 PHE A C 1
ATOM 777 O O . PHE A 1 96 ? 6.414 5.000 -9.625 1.00 81.56 96 PHE A O 1
ATOM 784 N N . GLN A 1 97 ? 7.671 5.357 -11.449 1.00 78.69 97 GLN A N 1
ATOM 785 C CA . GLN A 1 97 ? 8.696 4.374 -11.097 1.00 78.69 97 GLN A CA 1
ATOM 786 C C . GLN A 1 97 ? 9.502 4.817 -9.871 1.00 78.69 97 GLN A C 1
ATOM 788 O O . GLN A 1 97 ? 9.705 4.005 -8.965 1.00 78.69 97 GLN A O 1
ATOM 793 N N . PHE A 1 98 ? 9.898 6.094 -9.815 1.00 82.00 98 PHE A N 1
ATOM 794 C CA . PHE A 1 98 ? 10.623 6.688 -8.688 1.00 82.00 98 PHE A CA 1
ATOM 795 C C . PHE A 1 98 ? 9.830 6.590 -7.375 1.00 82.00 98 PHE A C 1
ATOM 797 O O . PHE A 1 98 ? 10.325 6.055 -6.380 1.00 82.00 98 PHE A O 1
ATOM 804 N N . ILE A 1 99 ? 8.570 7.030 -7.362 1.00 86.44 99 ILE A N 1
ATOM 805 C CA . ILE A 1 99 ? 7.762 6.991 -6.132 1.00 86.44 99 ILE A CA 1
ATOM 806 C C . ILE A 1 99 ? 7.389 5.559 -5.723 1.00 86.44 99 ILE A C 1
ATOM 808 O O . ILE A 1 99 ? 7.351 5.253 -4.529 1.00 86.44 99 ILE A O 1
ATOM 812 N N . GLU A 1 100 ? 7.170 4.641 -6.673 1.00 84.19 100 GLU A N 1
ATOM 813 C CA . GLU A 1 100 ? 6.944 3.233 -6.331 1.00 84.19 100 GLU A CA 1
ATOM 814 C C . GLU A 1 100 ? 8.200 2.598 -5.722 1.00 84.19 100 GLU A C 1
ATOM 816 O O . GLU A 1 100 ? 8.093 1.824 -4.770 1.00 84.19 100 GLU A O 1
ATOM 821 N N . PHE A 1 101 ? 9.388 2.926 -6.238 1.00 82.19 101 PHE A N 1
ATOM 822 C CA . PHE A 1 101 ? 10.645 2.440 -5.676 1.00 82.19 101 PHE A CA 1
ATOM 823 C C . PHE A 1 101 ? 10.762 2.828 -4.197 1.00 82.19 101 PHE A C 1
ATOM 825 O O . PHE A 1 101 ? 10.921 1.953 -3.344 1.00 82.19 101 PHE A O 1
ATOM 832 N N . HIS A 1 102 ? 10.558 4.105 -3.866 1.00 84.88 102 HIS A N 1
ATOM 833 C CA . HIS A 1 102 ? 10.576 4.567 -2.477 1.00 84.88 102 HIS A CA 1
ATOM 834 C C . HIS A 1 102 ? 9.478 3.936 -1.611 1.00 84.88 102 HIS A C 1
ATOM 836 O O . HIS A 1 102 ? 9.737 3.547 -0.472 1.00 84.88 102 HIS A O 1
ATOM 842 N N . THR A 1 103 ? 8.280 3.743 -2.162 1.00 88.38 103 THR A N 1
ATOM 843 C CA . THR A 1 103 ? 7.180 3.020 -1.501 1.00 88.38 103 THR A CA 1
ATOM 844 C C . THR A 1 103 ? 7.572 1.576 -1.160 1.00 88.38 103 THR A C 1
ATOM 846 O O . THR A 1 103 ? 7.267 1.075 -0.073 1.00 88.38 103 THR A O 1
ATOM 849 N N . CYS A 1 104 ? 8.280 0.892 -2.063 1.00 85.88 104 CYS A N 1
ATOM 850 C CA . CYS A 1 104 ? 8.786 -0.458 -1.825 1.00 85.88 104 CYS A CA 1
ATOM 851 C C . CYS A 1 104 ? 9.885 -0.461 -0.761 1.00 85.88 104 CYS A C 1
ATOM 853 O O . CYS A 1 104 ? 9.820 -1.269 0.165 1.00 85.88 104 CYS A O 1
ATOM 855 N N . GLN A 1 105 ? 10.835 0.475 -0.829 1.00 84.44 105 GLN A N 1
ATOM 856 C CA . GLN A 1 105 ? 11.883 0.593 0.183 1.00 84.44 105 GLN A CA 1
ATOM 857 C C . GLN A 1 105 ? 11.299 0.820 1.583 1.00 84.44 105 GLN A C 1
ATOM 859 O O . GLN A 1 105 ? 11.716 0.153 2.523 1.00 84.44 105 GLN A O 1
ATOM 864 N N . ILE A 1 106 ? 10.310 1.712 1.726 1.00 89.62 106 ILE A N 1
ATOM 865 C CA . ILE A 1 106 ? 9.622 1.951 3.005 1.00 89.62 106 ILE A CA 1
ATOM 866 C C . ILE A 1 106 ? 8.921 0.673 3.485 1.00 89.62 106 ILE A C 1
ATOM 868 O O . ILE A 1 106 ? 9.060 0.297 4.644 1.00 89.62 106 ILE A O 1
ATOM 872 N N . THR A 1 107 ? 8.234 -0.051 2.594 1.00 89.12 107 THR A N 1
ATOM 873 C CA . THR A 1 107 ? 7.613 -1.346 2.933 1.00 89.12 107 THR A CA 1
ATOM 874 C C . THR A 1 107 ? 8.632 -2.352 3.476 1.00 89.12 107 THR A C 1
ATOM 876 O O . THR A 1 107 ? 8.358 -3.036 4.463 1.00 89.12 107 THR A O 1
ATOM 879 N N . ARG A 1 108 ? 9.798 -2.476 2.827 1.00 84.69 108 ARG A N 1
ATOM 880 C CA . ARG A 1 108 ? 10.867 -3.386 3.268 1.00 84.69 108 ARG A CA 1
ATOM 881 C C . ARG A 1 108 ? 11.440 -2.962 4.612 1.00 84.69 108 ARG A C 1
ATOM 883 O O . ARG A 1 108 ? 11.652 -3.826 5.452 1.00 84.69 108 ARG A O 1
ATOM 890 N N . ASP A 1 109 ? 11.651 -1.663 4.801 1.00 86.38 109 ASP A N 1
ATOM 891 C CA . ASP A 1 109 ? 12.147 -1.072 6.045 1.00 86.38 109 ASP A CA 1
ATOM 892 C C . ASP A 1 109 ? 11.212 -1.415 7.214 1.00 86.38 109 ASP A C 1
ATOM 894 O O . ASP A 1 109 ? 11.630 -2.040 8.181 1.00 86.38 109 ASP A O 1
ATOM 898 N N . ILE A 1 110 ? 9.906 -1.170 7.047 1.00 88.62 110 ILE A N 1
ATOM 899 C CA . ILE A 1 110 ? 8.873 -1.546 8.024 1.00 88.62 110 ILE A CA 1
ATOM 900 C C . ILE A 1 110 ? 8.919 -3.047 8.336 1.00 88.62 110 ILE A C 1
ATOM 902 O O . ILE A 1 110 ? 8.938 -3.439 9.498 1.00 88.62 110 ILE A O 1
ATOM 906 N N . ARG A 1 111 ? 8.956 -3.907 7.311 1.00 85.94 111 ARG A N 1
ATOM 907 C CA . ARG A 1 111 ? 8.965 -5.368 7.500 1.00 85.94 111 ARG A CA 1
ATOM 908 C C . ARG A 1 111 ? 10.219 -5.873 8.204 1.00 85.94 111 ARG A C 1
ATOM 910 O O . ARG A 1 111 ? 10.109 -6.710 9.097 1.00 85.94 111 ARG A O 1
ATOM 917 N N . ARG A 1 112 ? 11.386 -5.336 7.851 1.00 82.44 112 ARG A N 1
ATOM 918 C CA . ARG A 1 112 ? 12.657 -5.674 8.498 1.00 82.44 112 ARG A CA 1
ATOM 919 C C . ARG A 1 112 ? 12.673 -5.231 9.954 1.00 82.44 112 ARG A C 1
ATOM 921 O O . ARG A 1 112 ? 12.961 -6.027 10.833 1.00 82.44 112 ARG A O 1
ATOM 928 N N . THR A 1 113 ? 12.282 -3.994 10.212 1.00 84.00 113 THR A N 1
ATOM 929 C CA . THR A 1 113 ? 12.370 -3.393 11.541 1.00 84.00 113 THR A CA 1
ATOM 930 C C . THR A 1 113 ? 11.288 -3.879 12.512 1.00 84.00 113 THR A C 1
ATOM 932 O O . THR A 1 113 ? 11.585 -4.081 13.685 1.00 84.00 113 THR A O 1
ATOM 935 N N . ILE A 1 114 ? 10.049 -4.083 12.052 1.00 83.62 114 ILE A N 1
ATOM 936 C CA . ILE A 1 114 ? 8.906 -4.386 12.936 1.00 83.62 114 ILE A CA 1
ATOM 937 C C . ILE A 1 114 ? 8.555 -5.880 12.965 1.00 83.62 114 ILE A C 1
ATOM 939 O O . ILE A 1 114 ? 8.111 -6.385 13.989 1.00 83.62 114 ILE A O 1
ATOM 943 N N . PHE A 1 115 ? 8.749 -6.612 11.863 1.00 79.00 115 PHE A N 1
ATOM 944 C CA . PHE A 1 115 ? 8.191 -7.966 11.707 1.00 79.00 115 PHE A CA 1
ATOM 945 C C . PHE A 1 115 ? 9.241 -9.084 11.586 1.00 79.00 115 PHE A C 1
ATOM 947 O O . PHE A 1 115 ? 8.867 -10.250 11.500 1.00 79.00 115 PHE A O 1
ATOM 954 N N . THR A 1 116 ? 10.541 -8.768 11.550 1.00 70.56 116 THR A N 1
ATOM 955 C CA . THR A 1 116 ? 11.599 -9.778 11.306 1.00 70.56 116 THR A CA 1
ATOM 956 C C . THR A 1 116 ? 12.152 -10.411 12.579 1.00 70.56 116 THR A C 1
ATOM 958 O O . THR A 1 116 ? 12.683 -11.516 12.509 1.00 70.56 116 THR A O 1
ATOM 961 N N . HIS A 1 117 ? 11.963 -9.773 13.735 1.00 67.44 117 HIS A N 1
ATOM 962 C CA . HIS A 1 117 ? 12.447 -10.255 15.028 1.00 67.44 117 HIS A CA 1
ATOM 963 C C . HIS A 1 117 ? 11.274 -10.625 15.950 1.00 67.44 117 HIS A C 1
ATOM 965 O O . HIS A 1 117 ? 11.008 -9.913 16.913 1.00 67.44 117 HIS A O 1
ATOM 971 N N . PRO A 1 118 ? 10.541 -11.723 15.673 1.00 60.06 118 PRO A N 1
ATOM 972 C CA . PRO A 1 118 ? 9.423 -12.152 16.517 1.00 60.06 118 PRO A CA 1
ATOM 973 C C . PRO A 1 118 ? 9.853 -12.553 17.939 1.00 60.06 118 PRO A C 1
ATOM 975 O O . PRO A 1 118 ? 9.003 -12.650 18.818 1.00 60.06 118 PRO A O 1
ATOM 978 N N . GLU A 1 119 ? 11.151 -12.787 18.164 1.00 57.94 119 GLU A N 1
ATOM 979 C CA . GLU A 1 119 ? 11.731 -13.109 19.475 1.00 57.94 119 GLU A CA 1
ATOM 980 C C . GLU A 1 119 ? 12.126 -11.865 20.297 1.00 57.94 119 GLU A C 1
ATOM 982 O O . GLU A 1 119 ? 12.352 -11.978 21.501 1.00 57.94 119 GLU A O 1
ATOM 987 N N . GLU A 1 120 ? 12.198 -10.673 19.688 1.00 58.38 120 GLU A N 1
ATOM 988 C CA . GLU A 1 120 ? 12.511 -9.431 20.404 1.00 58.38 120 GLU A CA 1
ATOM 989 C C . GLU A 1 120 ? 11.249 -8.824 21.032 1.00 58.38 120 GLU A C 1
ATOM 991 O O . GLU A 1 120 ? 10.201 -8.713 20.397 1.00 58.38 120 GLU A O 1
ATOM 996 N N . ALA A 1 121 ? 11.356 -8.403 22.298 1.00 57.09 121 ALA A N 1
ATOM 997 C CA . ALA A 1 121 ? 10.207 -8.030 23.127 1.00 57.09 121 ALA A CA 1
ATOM 998 C C . ALA A 1 121 ? 9.393 -6.839 22.589 1.00 57.09 121 ALA A C 1
ATOM 1000 O O . ALA A 1 121 ? 8.201 -6.751 22.874 1.00 57.09 121 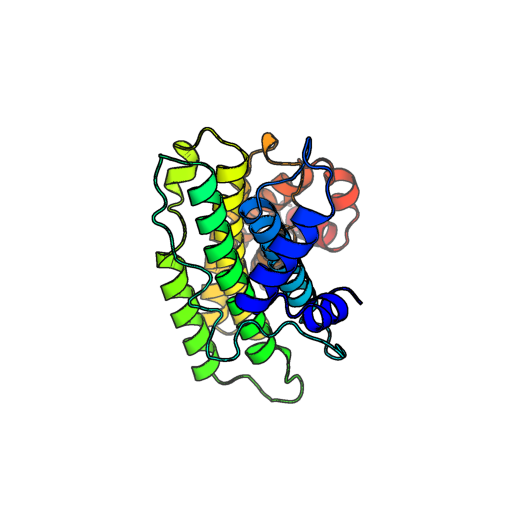ALA A O 1
ATOM 1001 N N . GLN A 1 122 ? 10.002 -5.933 21.820 1.00 70.69 122 GLN A N 1
ATOM 1002 C CA . GLN A 1 122 ? 9.325 -4.857 21.093 1.00 70.69 122 GLN A CA 1
ATOM 1003 C C . GLN A 1 122 ? 10.370 -4.077 20.285 1.00 70.69 122 GLN A C 1
ATOM 1005 O O . GLN A 1 122 ? 11.419 -3.734 20.829 1.00 70.69 122 GLN A O 1
ATOM 1010 N N . THR A 1 123 ? 10.103 -3.727 19.022 1.00 80.44 123 THR A N 1
ATOM 1011 C CA . THR A 1 123 ? 10.978 -2.791 18.289 1.00 80.44 123 THR A CA 1
ATOM 1012 C C . THR A 1 123 ? 11.065 -1.457 19.032 1.00 80.44 123 THR A C 1
ATOM 1014 O O . THR A 1 123 ? 10.042 -0.933 19.483 1.00 80.44 123 THR A O 1
ATOM 1017 N N . SER A 1 124 ? 12.266 -0.879 19.127 1.00 84.25 124 SER A N 1
ATOM 1018 C CA . SER A 1 124 ? 12.465 0.391 19.828 1.00 84.25 124 SER A CA 1
ATOM 1019 C C . SER A 1 124 ? 11.711 1.550 19.166 1.00 84.25 124 SER A C 1
ATOM 1021 O O . SER A 1 124 ? 11.589 1.635 17.940 1.00 84.25 124 SER A O 1
ATOM 1023 N N . TYR A 1 125 ? 11.234 2.487 19.989 1.00 84.62 125 TYR A N 1
ATOM 1024 C CA . TYR A 1 125 ? 10.512 3.668 19.510 1.00 84.62 125 TYR A CA 1
ATOM 1025 C C . TYR A 1 125 ? 11.356 4.528 18.556 1.00 84.62 125 TYR A C 1
ATOM 1027 O O . TYR A 1 125 ? 10.831 5.045 17.577 1.00 84.62 125 TYR A O 1
ATOM 1035 N N . GLU A 1 126 ? 12.671 4.619 18.771 1.00 87.19 126 GLU A N 1
ATOM 1036 C CA . GLU A 1 126 ? 13.592 5.352 17.888 1.00 87.19 126 GLU A CA 1
ATOM 1037 C C . GLU A 1 126 ? 13.574 4.818 16.447 1.00 87.19 126 GLU A C 1
ATOM 1039 O O . GLU A 1 126 ? 13.621 5.585 15.482 1.00 87.19 126 GLU A O 1
ATOM 1044 N N . GLN A 1 127 ? 13.468 3.495 16.285 1.00 87.88 127 GLN A N 1
ATOM 1045 C CA . GLN A 1 127 ? 13.384 2.868 14.967 1.00 87.88 127 GLN A CA 1
ATOM 1046 C C . GLN A 1 127 ? 12.035 3.132 14.293 1.00 87.88 127 GLN A C 1
ATOM 1048 O O . GLN A 1 127 ? 11.994 3.364 13.084 1.00 87.88 127 GLN A O 1
ATOM 1053 N N . ILE A 1 128 ? 10.947 3.163 15.068 1.00 89.50 128 ILE A N 1
ATOM 1054 C CA . ILE A 1 128 ? 9.617 3.555 14.584 1.00 89.50 128 ILE A CA 1
ATOM 1055 C C . ILE A 1 128 ? 9.643 5.022 14.133 1.00 89.50 128 ILE A C 1
ATOM 1057 O O . ILE A 1 128 ? 9.287 5.325 12.995 1.00 89.50 128 ILE A O 1
ATOM 1061 N N . GLU A 1 129 ? 10.159 5.924 14.971 1.00 90.88 129 GLU A N 1
ATOM 1062 C CA . GLU A 1 129 ? 10.249 7.359 14.688 1.00 90.88 129 GLU A CA 1
ATOM 1063 C C . GLU A 1 129 ? 11.103 7.648 13.439 1.00 90.88 129 GLU A C 1
ATOM 1065 O O . GLU A 1 129 ? 10.763 8.515 12.627 1.00 90.88 129 GLU A O 1
ATOM 1070 N N . ARG A 1 130 ? 12.195 6.899 13.226 1.00 93.81 130 ARG A N 1
ATOM 1071 C CA . ARG A 1 130 ? 13.001 6.975 11.994 1.00 93.81 130 ARG A CA 1
ATOM 1072 C C . ARG A 1 130 ? 12.151 6.698 10.751 1.00 93.81 130 ARG A C 1
ATOM 1074 O O . ARG A 1 130 ? 12.250 7.434 9.764 1.00 93.81 130 ARG A O 1
ATOM 1081 N N . ILE A 1 131 ? 11.325 5.652 10.788 1.00 92.88 131 ILE A N 1
ATOM 1082 C CA . ILE A 1 131 ? 10.449 5.277 9.671 1.00 92.88 131 ILE A CA 1
ATOM 1083 C C . ILE A 1 131 ? 9.342 6.324 9.484 1.00 92.88 131 ILE A C 1
ATOM 1085 O O . ILE A 1 131 ? 9.076 6.722 8.349 1.00 92.88 131 ILE A O 1
ATOM 1089 N N . GLU A 1 132 ? 8.753 6.844 10.563 1.00 93.94 132 GLU A N 1
ATOM 1090 C CA . GLU A 1 132 ? 7.760 7.926 10.494 1.00 93.94 132 GLU A CA 1
ATOM 1091 C C . GLU A 1 132 ? 8.330 9.184 9.824 1.00 93.94 132 GLU A C 1
ATOM 1093 O O . GLU A 1 132 ? 7.730 9.724 8.892 1.00 93.94 132 GLU A O 1
ATOM 1098 N N . LYS A 1 133 ? 9.524 9.633 10.237 1.00 94.31 133 LYS A N 1
ATOM 1099 C CA . LYS A 1 133 ? 10.213 10.786 9.628 1.00 94.31 133 LYS A CA 1
ATOM 1100 C C . LYS A 1 133 ? 10.440 10.574 8.134 1.00 94.31 133 LYS A C 1
ATOM 1102 O O . LYS A 1 133 ? 10.226 11.491 7.334 1.00 94.31 133 LYS A O 1
ATOM 1107 N N . ARG A 1 134 ? 10.831 9.359 7.740 1.00 92.81 134 ARG A N 1
ATOM 1108 C CA . ARG A 1 134 ? 10.983 8.978 6.331 1.00 92.81 134 ARG A CA 1
ATOM 1109 C C . ARG A 1 134 ? 9.649 9.041 5.585 1.00 92.81 134 ARG A C 1
ATOM 1111 O O . ARG A 1 134 ? 9.615 9.577 4.479 1.00 92.81 134 ARG A O 1
ATOM 1118 N N . LEU A 1 135 ? 8.564 8.554 6.182 1.00 94.25 135 LEU A N 1
ATOM 1119 C CA . LEU A 1 135 ? 7.227 8.561 5.585 1.00 94.25 135 LEU A CA 1
ATOM 1120 C C . LEU A 1 135 ? 6.676 9.988 5.414 1.00 94.25 135 LEU A C 1
ATOM 1122 O O . LEU A 1 135 ? 6.125 10.305 4.361 1.00 94.25 135 LEU A O 1
ATOM 1126 N N . ILE A 1 136 ? 6.900 10.873 6.392 1.00 94.69 136 ILE A N 1
ATOM 1127 C CA . ILE A 1 136 ? 6.558 12.306 6.314 1.00 94.69 136 ILE A CA 1
ATOM 1128 C C . ILE A 1 136 ? 7.369 13.004 5.215 1.00 94.69 136 ILE A C 1
ATOM 1130 O O . ILE A 1 136 ? 6.832 13.806 4.451 1.00 94.69 136 ILE A O 1
ATOM 1134 N N . SER A 1 137 ? 8.667 12.708 5.111 1.00 92.38 137 SER A N 1
ATOM 1135 C CA . SER A 1 137 ? 9.508 13.244 4.034 1.00 92.38 137 SER A CA 1
ATOM 1136 C C . SER A 1 137 ? 9.025 12.770 2.660 1.00 92.38 137 SER A C 1
ATOM 1138 O O . SER A 1 137 ? 8.887 13.572 1.737 1.00 92.38 137 SER A O 1
ATOM 1140 N N . PHE A 1 138 ? 8.687 11.483 2.544 1.00 91.44 138 PHE A N 1
ATOM 1141 C CA . PHE A 1 138 ? 8.174 10.892 1.312 1.00 91.44 138 PHE A CA 1
ATOM 1142 C C . PHE A 1 138 ? 6.822 11.481 0.892 1.00 91.44 138 PHE A C 1
ATOM 1144 O O . PHE A 1 138 ? 6.617 11.729 -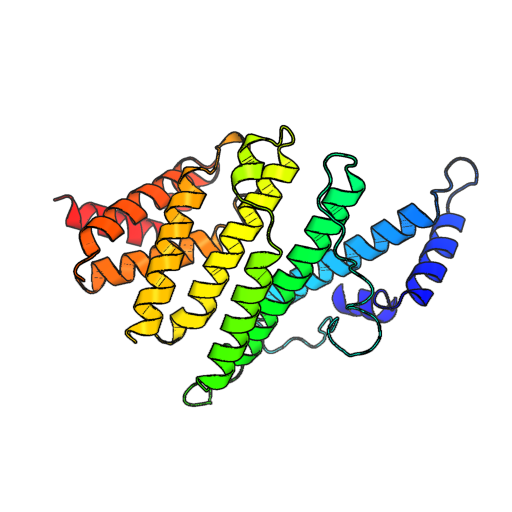0.293 1.00 91.44 138 PHE A O 1
ATOM 1151 N N . GLN A 1 139 ? 5.935 11.806 1.840 1.00 93.06 139 GLN A N 1
ATOM 1152 C CA . GLN A 1 139 ? 4.656 12.468 1.553 1.00 93.06 139 GLN A CA 1
ATOM 1153 C C . GLN A 1 139 ? 4.834 13.752 0.729 1.00 93.06 139 GLN A C 1
ATOM 1155 O O . GLN A 1 139 ? 4.039 14.027 -0.165 1.00 93.06 139 GLN A O 1
ATOM 1160 N N . LYS A 1 140 ? 5.900 14.522 0.986 1.00 90.56 140 LYS A N 1
ATOM 1161 C CA . LYS A 1 140 ? 6.199 15.768 0.256 1.00 90.56 140 LYS A CA 1
ATOM 1162 C C . LYS A 1 140 ? 6.572 15.534 -1.212 1.00 90.56 140 LYS A C 1
ATOM 1164 O O . LYS A 1 140 ? 6.550 16.476 -1.995 1.00 90.56 140 LYS A O 1
ATOM 1169 N N . GLN A 1 141 ? 6.936 14.303 -1.567 1.00 88.56 141 GLN A N 1
ATOM 1170 C CA . GLN A 1 141 ? 7.294 13.890 -2.924 1.00 88.56 141 GLN A CA 1
ATOM 1171 C C . GLN A 1 141 ? 6.109 13.267 -3.673 1.00 88.56 141 GLN A C 1
ATOM 1173 O O . GLN A 1 141 ? 6.199 13.048 -4.880 1.00 88.56 141 GLN A O 1
ATOM 1178 N N . LEU A 1 142 ? 5.003 12.969 -2.981 1.00 89.44 142 LEU A N 1
ATOM 1179 C CA . LEU A 1 142 ? 3.817 12.402 -3.609 1.00 89.44 142 LEU A CA 1
ATOM 1180 C C . LEU A 1 142 ? 3.126 13.431 -4.515 1.00 89.44 142 LEU A C 1
ATOM 1182 O O . LEU A 1 142 ? 3.103 14.626 -4.202 1.00 89.44 142 LEU A O 1
ATOM 1186 N N . PRO A 1 143 ? 2.513 12.982 -5.625 1.00 88.06 143 PRO A N 1
ATOM 1187 C CA . PRO A 1 143 ? 1.702 13.860 -6.452 1.00 88.06 143 PRO A CA 1
ATOM 1188 C C . PRO A 1 143 ? 0.521 14.396 -5.640 1.00 88.06 143 PRO A C 1
ATOM 1190 O O . PRO A 1 143 ? -0.163 13.645 -4.943 1.00 88.06 143 PRO A O 1
ATOM 1193 N N . LYS A 1 144 ? 0.264 15.698 -5.754 1.00 86.12 144 LYS A N 1
ATOM 1194 C CA . LYS A 1 144 ? -0.879 16.367 -5.123 1.00 86.12 144 LYS A CA 1
ATOM 1195 C C . LYS A 1 144 ? -2.199 15.699 -5.518 1.00 86.12 144 LYS A C 1
ATOM 1197 O O . LYS A 1 144 ? -2.411 15.404 -6.694 1.00 86.12 144 LYS A O 1
ATOM 1202 N N . ILE A 1 145 ? -3.087 15.477 -4.549 1.00 82.38 145 ILE A N 1
ATOM 1203 C CA . ILE A 1 145 ? -4.364 14.787 -4.783 1.00 82.38 145 ILE A CA 1
ATOM 1204 C C . ILE A 1 145 ? -5.275 15.582 -5.731 1.00 82.38 145 ILE A C 1
ATOM 1206 O O . ILE A 1 145 ? -6.019 15.002 -6.515 1.00 82.38 145 ILE A O 1
ATOM 1210 N N . GLU A 1 146 ? -5.147 16.909 -5.751 1.00 81.88 146 GLU A N 1
ATOM 1211 C CA . GLU A 1 146 ? -5.903 17.817 -6.617 1.00 81.88 146 GLU A CA 1
ATOM 1212 C C . GLU A 1 146 ? -5.634 17.567 -8.113 1.00 81.88 146 GLU A C 1
ATOM 1214 O O . GLU A 1 146 ? -6.487 17.850 -8.956 1.00 81.88 146 GLU A O 1
ATOM 1219 N N . LEU A 1 147 ? -4.485 16.965 -8.455 1.00 77.44 147 LEU A N 1
ATOM 1220 C CA . LEU A 1 147 ? -4.137 16.589 -9.831 1.00 77.44 147 LEU A CA 1
ATOM 1221 C C . LEU A 1 147 ? -5.044 15.483 -10.400 1.00 77.44 147 LEU A C 1
ATOM 1223 O O . LEU A 1 147 ? -5.093 15.277 -11.614 1.00 77.44 147 LEU A O 1
ATOM 1227 N N . LEU A 1 148 ? -5.797 14.780 -9.549 1.00 73.75 148 LEU A N 1
ATOM 1228 C CA . LEU A 1 148 ? -6.776 13.779 -9.979 1.00 73.75 148 LEU A CA 1
ATOM 1229 C C . LEU A 1 148 ? -7.908 14.367 -10.821 1.00 73.75 148 LEU A C 1
ATOM 1231 O O . LEU A 1 148 ? -8.458 13.652 -11.663 1.00 73.75 148 LEU A O 1
ATOM 1235 N N . ASN A 1 149 ? -8.254 15.633 -10.578 1.00 72.25 149 ASN A N 1
ATOM 1236 C CA . ASN A 1 149 ? -9.334 16.332 -11.271 1.00 72.25 149 ASN A CA 1
ATOM 1237 C C . ASN A 1 149 ? -8.858 16.973 -12.579 1.00 72.25 149 ASN A C 1
ATOM 1239 O O . ASN A 1 149 ? -9.662 17.181 -13.481 1.00 72.25 149 ASN A O 1
ATOM 1243 N N . SER A 1 150 ? -7.559 17.267 -12.696 1.00 71.00 150 SER A N 1
ATOM 1244 C CA . SER A 1 150 ? -6.976 17.885 -13.890 1.00 71.00 150 SER A CA 1
ATOM 1245 C C . SER A 1 150 ? -6.479 16.871 -14.922 1.00 71.00 150 SER A C 1
ATOM 1247 O O . SER A 1 150 ? -6.345 17.211 -16.096 1.00 71.00 150 SER A O 1
ATOM 1249 N N . SER A 1 151 ? -6.205 15.623 -14.529 1.00 71.62 151 SER A N 1
ATOM 1250 C CA . SER A 1 151 ? -5.735 14.606 -15.470 1.00 71.62 151 SER A CA 1
ATOM 1251 C C . SER A 1 151 ? -6.885 13.929 -16.219 1.00 71.62 151 SER A C 1
ATOM 1253 O O . SER A 1 151 ? -7.746 13.290 -15.621 1.00 71.62 151 SER A O 1
ATOM 1255 N N . THR A 1 152 ? -6.849 13.976 -17.550 1.00 72.06 152 THR A N 1
ATOM 1256 C CA . THR A 1 152 ? -7.776 13.236 -18.425 1.00 72.06 152 THR A CA 1
ATOM 1257 C C . THR A 1 152 ? -7.385 11.762 -18.600 1.00 72.06 152 THR A C 1
ATOM 1259 O O . THR A 1 152 ? -8.209 10.947 -19.011 1.00 72.06 152 THR A O 1
ATOM 1262 N N . HIS A 1 153 ? -6.146 11.386 -18.257 1.00 79.31 153 HIS A N 1
ATOM 1263 C CA . HIS A 1 153 ? -5.606 10.051 -18.507 1.00 79.31 153 HIS A CA 1
ATOM 1264 C C . HIS A 1 153 ? -5.859 9.090 -17.333 1.00 79.31 153 HIS A C 1
ATOM 1266 O O . HIS A 1 153 ? -5.328 9.256 -16.232 1.00 79.31 153 HIS A O 1
ATOM 1272 N N . LEU A 1 154 ? -6.627 8.023 -17.578 1.00 79.81 154 LEU A N 1
ATOM 1273 C CA . LEU A 1 154 ? -7.060 7.066 -16.550 1.00 79.81 154 LEU A CA 1
ATOM 1274 C C . LEU A 1 154 ? -5.896 6.418 -15.782 1.00 79.81 154 LEU A C 1
ATOM 1276 O O . LEU A 1 154 ? -5.956 6.297 -14.560 1.00 79.81 154 LEU A O 1
ATOM 1280 N N . TRP A 1 155 ? -4.829 6.016 -16.481 1.00 81.94 155 TRP A N 1
ATOM 1281 C CA . TRP A 1 155 ? -3.648 5.416 -15.846 1.00 81.94 155 TRP A CA 1
ATOM 1282 C C . TRP A 1 155 ? -2.969 6.380 -14.866 1.00 81.94 155 TRP A C 1
ATOM 1284 O O . TRP A 1 155 ? -2.594 5.964 -13.775 1.00 81.94 155 TRP A O 1
ATOM 1294 N N . HIS A 1 156 ? -2.894 7.672 -15.199 1.00 80.94 156 HIS A N 1
ATOM 1295 C CA . HIS A 1 156 ? -2.249 8.661 -14.339 1.00 80.94 156 HIS A CA 1
ATOM 1296 C C . HIS A 1 156 ? -3.029 8.831 -13.031 1.00 80.94 156 HIS A C 1
ATOM 1298 O O . HIS A 1 156 ? -2.464 8.722 -11.943 1.00 80.94 156 HIS A O 1
ATOM 1304 N N . ARG A 1 157 ? -4.355 8.983 -13.138 1.00 81.56 157 ARG A N 1
ATOM 1305 C CA . ARG A 1 157 ? -5.253 9.062 -11.978 1.00 81.56 157 ARG A CA 1
ATOM 1306 C C . ARG A 1 157 ? -5.123 7.830 -11.081 1.00 81.56 157 ARG A C 1
ATOM 1308 O O . ARG A 1 157 ? -4.992 7.970 -9.868 1.00 81.56 157 ARG A O 1
ATOM 1315 N N . ARG A 1 158 ? -5.088 6.629 -11.673 1.00 82.56 158 ARG A N 1
ATOM 1316 C CA . ARG A 1 158 ? -4.884 5.368 -10.937 1.00 82.56 158 ARG A CA 1
ATOM 1317 C C . ARG A 1 158 ? -3.566 5.360 -10.173 1.00 82.56 158 ARG A C 1
ATOM 1319 O O . ARG A 1 158 ? -3.544 4.956 -9.014 1.00 82.56 158 ARG A O 1
ATOM 1326 N N . CYS A 1 159 ? -2.481 5.800 -10.802 1.00 84.25 159 CYS A N 1
ATOM 1327 C CA . CYS A 1 159 ? -1.179 5.837 -10.155 1.00 84.25 159 CYS A CA 1
ATOM 1328 C C . CYS A 1 159 ? -1.155 6.812 -8.968 1.00 84.25 159 CYS A C 1
ATOM 1330 O O . CYS A 1 159 ? -0.671 6.430 -7.905 1.00 84.25 159 CYS A O 1
ATOM 1332 N N . ILE A 1 160 ? -1.738 8.011 -9.100 1.00 86.19 160 ILE A N 1
ATOM 1333 C CA . ILE A 1 160 ? -1.866 8.972 -7.988 1.00 86.19 160 ILE A CA 1
ATOM 1334 C C . ILE A 1 160 ? -2.658 8.355 -6.827 1.00 86.19 160 ILE A C 1
ATOM 1336 O O . ILE A 1 160 ? -2.159 8.315 -5.701 1.00 86.19 160 ILE A O 1
ATOM 1340 N N . PHE A 1 161 ? -3.859 7.827 -7.098 1.00 86.88 161 PHE A N 1
ATOM 1341 C CA . PHE A 1 161 ? -4.704 7.202 -6.073 1.00 86.88 161 PHE A CA 1
ATOM 1342 C C . PHE A 1 161 ? -3.977 6.074 -5.343 1.00 86.88 161 PHE A C 1
ATOM 1344 O O . PHE A 1 161 ? -3.961 6.028 -4.114 1.00 86.88 161 PHE A O 1
ATOM 1351 N N . LYS A 1 162 ? -3.336 5.181 -6.102 1.00 87.75 162 LYS A N 1
ATOM 1352 C CA . LYS A 1 162 ? -2.605 4.037 -5.557 1.00 87.75 162 LYS A CA 1
ATOM 1353 C C . LYS A 1 162 ? -1.509 4.475 -4.583 1.00 87.75 162 LYS A C 1
ATOM 1355 O O . LYS A 1 162 ? -1.359 3.838 -3.543 1.00 87.75 162 LYS A O 1
ATOM 1360 N N . GLN A 1 163 ? -0.752 5.533 -4.888 1.00 88.56 163 GLN A N 1
ATOM 1361 C CA . GLN A 1 163 ? 0.312 5.978 -3.982 1.00 88.56 163 GLN A CA 1
ATOM 1362 C C . GLN A 1 163 ? -0.229 6.569 -2.681 1.00 88.56 163 GLN A C 1
ATOM 1364 O O . GLN A 1 163 ? 0.304 6.263 -1.618 1.00 88.56 163 GLN A O 1
ATOM 1369 N N . TRP A 1 164 ? -1.311 7.349 -2.738 1.00 91.81 164 TRP A N 1
ATOM 1370 C CA . TRP A 1 164 ? -1.953 7.866 -1.526 1.00 91.81 164 TRP A CA 1
ATOM 1371 C C . TRP A 1 164 ? -2.546 6.751 -0.664 1.00 91.81 164 TRP A C 1
ATOM 1373 O O . TRP A 1 164 ? -2.341 6.737 0.549 1.00 91.81 164 TRP A O 1
ATOM 1383 N N . ILE A 1 165 ? -3.200 5.765 -1.287 1.00 92.12 165 ILE A N 1
ATOM 1384 C CA . ILE A 1 165 ? -3.706 4.580 -0.583 1.00 92.12 165 ILE A CA 1
ATOM 1385 C C . ILE A 1 165 ? -2.559 3.858 0.136 1.00 92.12 165 ILE A C 1
ATOM 1387 O O . ILE A 1 165 ? -2.645 3.586 1.332 1.00 92.12 165 ILE A O 1
ATOM 1391 N N . ARG A 1 166 ? -1.443 3.606 -0.552 1.00 91.38 166 ARG A N 1
ATOM 1392 C CA . ARG A 1 166 ? -0.283 2.937 0.055 1.00 91.38 166 ARG A CA 1
ATOM 1393 C C . ARG A 1 166 ? 0.366 3.744 1.165 1.00 91.38 166 ARG A C 1
ATOM 1395 O O . ARG A 1 166 ? 0.721 3.168 2.185 1.00 91.38 166 ARG A O 1
ATOM 1402 N N . HIS A 1 167 ? 0.477 5.059 0.996 1.00 94.50 167 HIS A N 1
ATOM 1403 C CA . HIS A 1 167 ? 1.019 5.945 2.019 1.00 94.50 167 HIS A CA 1
ATOM 1404 C C . HIS A 1 167 ? 0.247 5.824 3.341 1.00 94.50 167 HIS A C 1
ATOM 1406 O O . HIS A 1 167 ? 0.851 5.663 4.401 1.00 94.50 167 HIS A O 1
ATOM 1412 N N . HIS A 1 168 ? -1.088 5.830 3.295 1.00 95.50 168 HIS A N 1
ATOM 1413 C CA . HIS A 1 168 ? -1.897 5.604 4.495 1.00 95.50 168 HIS A CA 1
ATOM 1414 C C . HIS A 1 168 ? -1.840 4.148 4.978 1.00 95.50 168 HIS A C 1
ATOM 1416 O O . HIS A 1 168 ? -1.805 3.906 6.184 1.00 95.50 168 HIS A O 1
ATOM 1422 N N . GLY A 1 169 ? -1.739 3.180 4.063 1.00 94.62 169 GLY A N 1
ATOM 1423 C CA . GLY A 1 169 ? -1.467 1.782 4.401 1.00 94.62 169 GLY A CA 1
ATOM 1424 C C . GLY A 1 169 ? -0.173 1.597 5.202 1.00 94.62 169 GLY A C 1
ATOM 1425 O O . GLY A 1 169 ? -0.151 0.819 6.154 1.00 94.62 169 GLY A O 1
ATOM 1426 N N . HIS A 1 170 ? 0.890 2.348 4.890 1.00 94.75 170 HIS A N 1
ATOM 1427 C CA . HIS A 1 170 ? 2.150 2.326 5.643 1.00 94.75 170 HIS A CA 1
ATOM 1428 C C . HIS A 1 170 ? 1.994 2.834 7.070 1.00 94.75 170 HIS A C 1
ATOM 1430 O O . HIS A 1 170 ? 2.530 2.207 7.977 1.00 94.75 170 HIS A O 1
ATOM 1436 N N . TRP A 1 171 ? 1.225 3.904 7.290 1.00 96.25 171 TRP A N 1
ATOM 1437 C CA . TRP A 1 171 ? 0.918 4.376 8.644 1.00 96.25 171 TRP A CA 1
ATOM 1438 C C . TRP A 1 171 ? 0.228 3.299 9.483 1.00 96.25 171 TRP A C 1
ATOM 1440 O O . TRP A 1 171 ? 0.601 3.088 10.635 1.00 96.25 171 TRP A O 1
ATOM 1450 N N . ILE A 1 172 ? -0.734 2.575 8.903 1.00 95.19 172 ILE A N 1
ATOM 1451 C CA . ILE A 1 172 ? -1.377 1.454 9.600 1.00 95.19 172 ILE A CA 1
ATOM 1452 C C . ILE A 1 172 ? -0.371 0.320 9.826 1.00 95.19 172 ILE A C 1
ATOM 1454 O O . ILE A 1 172 ? -0.275 -0.203 10.931 1.00 95.19 172 ILE A O 1
ATOM 1458 N N . LEU A 1 173 ? 0.419 -0.036 8.810 1.00 91.94 173 LEU A N 1
ATOM 1459 C CA . LEU A 1 173 ? 1.392 -1.127 8.888 1.00 91.94 173 LEU A CA 1
ATOM 1460 C C . LEU A 1 173 ? 2.456 -0.903 9.976 1.00 91.94 173 LEU A C 1
ATOM 1462 O O . LEU A 1 173 ? 2.85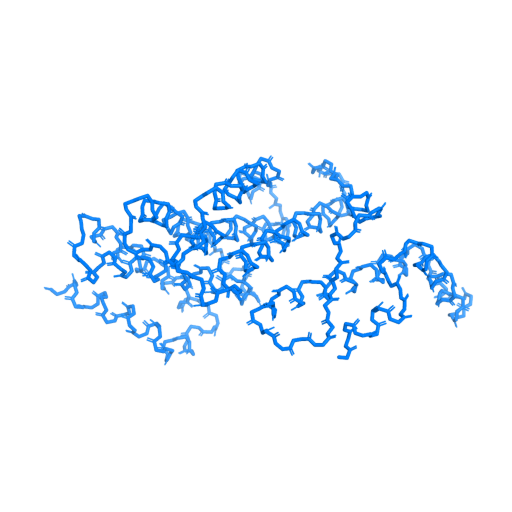9 -1.870 10.614 1.00 91.94 173 LEU A O 1
ATOM 1466 N N . ILE A 1 174 ? 2.886 0.345 10.192 1.00 92.25 174 ILE A N 1
ATOM 1467 C CA . ILE A 1 174 ? 3.841 0.716 11.249 1.00 92.25 174 ILE A CA 1
ATOM 1468 C C . ILE A 1 174 ? 3.235 0.486 12.638 1.00 92.25 174 ILE A C 1
ATOM 1470 O O . ILE A 1 174 ? 3.880 -0.087 13.507 1.00 92.25 174 ILE A O 1
ATOM 1474 N N . HIS A 1 175 ? 1.998 0.935 12.852 1.00 91.19 175 HIS A N 1
ATOM 1475 C CA . HIS A 1 175 ? 1.416 1.052 14.191 1.00 91.19 175 HIS A CA 1
ATOM 1476 C C . HIS A 1 175 ? 0.494 -0.103 14.594 1.00 91.19 175 HIS A C 1
ATOM 1478 O O . HIS A 1 175 ? 0.184 -0.246 15.777 1.00 91.19 175 HIS A O 1
ATOM 1484 N N . GLN A 1 176 ? 0.056 -0.944 13.652 1.00 86.75 176 GLN A N 1
ATOM 1485 C CA . GLN A 1 176 ? -0.916 -2.012 13.919 1.00 86.75 176 GLN A CA 1
ATOM 1486 C C . GLN A 1 176 ? -0.449 -3.004 14.996 1.00 86.75 176 GLN A C 1
ATOM 1488 O O . GLN A 1 176 ? -1.263 -3.446 15.801 1.00 86.75 176 GLN A O 1
ATOM 1493 N N . SER A 1 177 ? 0.849 -3.319 15.057 1.00 83.38 177 SER A N 1
ATOM 1494 C CA . SER A 1 177 ? 1.433 -4.233 16.051 1.00 83.38 177 SER A CA 1
ATOM 1495 C C . SER A 1 177 ? 1.510 -3.638 17.460 1.00 83.38 177 SER A C 1
ATOM 1497 O O . SER A 1 177 ? 1.765 -4.366 18.412 1.00 83.38 177 SER A O 1
ATOM 1499 N N . TYR A 1 178 ? 1.278 -2.331 17.604 1.00 83.38 178 TYR A N 1
ATOM 1500 C CA . TYR A 1 178 ? 1.376 -1.594 18.866 1.00 83.38 178 TYR A CA 1
ATOM 1501 C C . TYR A 1 178 ? 0.009 -1.153 19.398 1.00 83.38 178 TYR A C 1
ATOM 1503 O O . TYR A 1 178 ? -0.067 -0.400 20.373 1.00 83.38 178 TYR A O 1
ATOM 1511 N N . LEU A 1 179 ? -1.091 -1.573 18.772 1.00 82.06 179 LEU A N 1
ATOM 1512 C CA . LEU A 1 179 ? -2.421 -1.373 19.342 1.00 82.06 179 LEU A CA 1
ATOM 1513 C C . LEU A 1 179 ? -2.532 -2.164 20.662 1.00 82.06 179 LEU A C 1
ATOM 1515 O O . LEU A 1 179 ? -2.069 -3.302 20.714 1.00 82.06 179 LEU A O 1
ATOM 1519 N N . PRO A 1 180 ? -3.125 -1.595 21.732 1.00 85.88 180 PRO A N 1
ATOM 1520 C CA . PRO A 1 180 ? -3.968 -0.397 21.751 1.00 85.88 180 PRO A CA 1
ATOM 1521 C C . PRO A 1 180 ? -3.274 0.888 22.256 1.00 85.88 180 PRO A C 1
ATOM 1523 O O . PRO A 1 180 ? -3.942 1.752 22.821 1.00 85.88 180 PRO A O 1
ATOM 1526 N N . THR A 1 181 ? -1.954 1.053 22.098 1.00 88.50 181 THR A N 1
ATOM 1527 C CA . THR A 1 181 ? -1.272 2.266 22.603 1.00 88.50 181 THR A CA 1
ATOM 1528 C C . THR A 1 181 ? -1.910 3.556 22.048 1.00 88.50 181 THR A C 1
ATOM 1530 O O . THR A 1 181 ? -2.212 3.604 20.851 1.00 88.50 181 THR A O 1
ATOM 1533 N N . PRO A 1 182 ? -2.110 4.619 22.861 1.00 89.25 182 PRO A N 1
ATOM 1534 C CA . PRO A 1 182 ? -2.877 5.801 22.442 1.00 89.25 182 PRO A CA 1
ATOM 1535 C C . PRO A 1 182 ? -2.380 6.448 21.145 1.00 89.25 182 PRO A C 1
ATOM 1537 O O . PRO A 1 182 ? -3.183 6.784 20.274 1.00 89.25 182 PRO A O 1
ATOM 1540 N N . MET A 1 183 ? -1.057 6.563 20.985 1.00 90.06 183 MET A N 1
ATOM 1541 C CA . MET A 1 183 ? -0.441 7.108 19.772 1.00 90.06 183 MET A CA 1
ATOM 1542 C C . MET A 1 183 ? -0.743 6.232 18.551 1.00 90.06 183 MET A C 1
ATOM 1544 O O . MET A 1 183 ? -1.179 6.735 17.519 1.00 90.06 183 MET A O 1
ATOM 1548 N N . SER A 1 184 ? -0.577 4.914 18.676 1.00 91.31 184 SER A N 1
ATOM 1549 C CA . SER A 1 184 ? -0.823 3.970 17.581 1.00 91.31 184 SER A CA 1
ATOM 1550 C C . SER A 1 184 ? -2.293 3.927 17.188 1.00 91.31 184 SER A C 1
ATOM 1552 O O . SER A 1 184 ? -2.597 3.912 15.999 1.00 91.31 184 SER A O 1
ATOM 1554 N N . VAL A 1 185 ? -3.208 3.996 18.165 1.00 92.94 185 VAL A N 1
ATOM 1555 C CA . VAL A 1 185 ? -4.644 4.158 17.903 1.00 92.94 185 VAL A CA 1
ATOM 1556 C C . VAL A 1 185 ? -4.862 5.425 17.083 1.00 92.94 185 VAL A C 1
ATOM 1558 O O . VAL A 1 185 ? -5.362 5.336 15.971 1.00 92.94 185 VAL A O 1
ATOM 1561 N N . GLN A 1 186 ? -4.402 6.588 17.553 1.00 94.75 186 GLN A N 1
ATOM 1562 C CA . GLN A 1 186 ? -4.589 7.855 16.842 1.00 94.75 186 GLN A CA 1
ATOM 1563 C C . GLN A 1 186 ? -4.048 7.824 15.399 1.00 94.75 186 GLN A C 1
ATOM 1565 O O . GLN A 1 186 ? -4.742 8.259 14.471 1.00 94.75 186 GLN A O 1
ATOM 1570 N N . ARG A 1 187 ? -2.829 7.306 15.191 1.00 95.06 187 ARG A N 1
ATOM 1571 C CA . ARG A 1 187 ? -2.180 7.219 13.870 1.00 95.06 187 ARG A CA 1
ATOM 1572 C C . ARG A 1 187 ? -2.931 6.274 12.933 1.00 95.06 187 ARG A C 1
ATOM 1574 O O . ARG A 1 187 ? -3.276 6.679 11.821 1.00 95.06 187 ARG A O 1
ATOM 1581 N N . CYS A 1 188 ? -3.255 5.066 13.397 1.00 96.25 188 CYS A N 1
ATOM 1582 C CA . CYS A 1 188 ? -4.026 4.087 12.633 1.00 96.25 188 CYS A CA 1
ATOM 1583 C C . CYS A 1 188 ? -5.422 4.608 12.286 1.00 96.25 188 CYS A C 1
ATOM 1585 O O . CYS A 1 188 ? -5.837 4.506 11.136 1.00 96.25 188 CYS A O 1
ATOM 1587 N N . THR A 1 189 ? -6.141 5.198 13.246 1.00 96.56 189 THR A N 1
ATOM 1588 C CA . THR A 1 189 ? -7.483 5.756 13.032 1.00 96.56 189 THR A CA 1
ATOM 1589 C C . THR A 1 189 ? -7.465 6.858 11.976 1.00 96.56 189 THR A C 1
ATOM 1591 O O . THR A 1 189 ? -8.298 6.861 11.071 1.00 96.56 189 THR A O 1
ATOM 1594 N N . THR A 1 190 ? -6.505 7.783 12.065 1.00 97.31 190 THR A N 1
ATOM 1595 C CA . THR A 1 190 ? -6.369 8.889 11.104 1.00 97.31 190 THR A CA 1
ATOM 1596 C C . THR A 1 190 ? -6.116 8.354 9.696 1.00 97.31 190 THR A C 1
ATOM 1598 O O . THR A 1 190 ? -6.779 8.765 8.745 1.00 97.31 190 THR A O 1
ATOM 1601 N N . ALA A 1 191 ? -5.203 7.389 9.564 1.00 97.00 191 ALA A N 1
ATOM 1602 C CA . ALA A 1 191 ? -4.912 6.749 8.288 1.00 97.00 191 ALA A CA 1
ATOM 1603 C C . ALA A 1 191 ? -6.109 5.949 7.743 1.00 97.00 191 ALA A C 1
ATOM 1605 O O . ALA A 1 191 ? -6.400 6.025 6.552 1.00 97.00 191 ALA A O 1
ATOM 1606 N N . ALA A 1 192 ? -6.841 5.235 8.602 1.00 97.31 192 ALA A N 1
ATOM 1607 C CA . ALA A 1 192 ? -8.021 4.471 8.210 1.00 97.31 192 ALA A CA 1
ATOM 1608 C C . ALA A 1 192 ? -9.132 5.376 7.661 1.00 97.31 192 ALA A C 1
ATOM 1610 O O . ALA A 1 192 ? -9.694 5.068 6.614 1.00 97.31 192 ALA A O 1
ATOM 1611 N N . PHE A 1 193 ? -9.414 6.517 8.297 1.00 97.38 193 PHE A N 1
ATOM 1612 C CA . PHE A 1 193 ? -10.395 7.467 7.761 1.00 97.38 193 PHE A CA 1
ATOM 1613 C C . PHE A 1 193 ? -9.923 8.148 6.474 1.00 97.38 193 PHE A C 1
ATOM 1615 O O . PHE A 1 193 ? -10.729 8.326 5.567 1.00 97.38 193 PHE A O 1
ATOM 1622 N N . ALA A 1 194 ? -8.632 8.456 6.333 1.00 95.38 194 ALA A N 1
ATOM 1623 C CA . ALA A 1 194 ? -8.104 8.946 5.059 1.00 95.38 194 ALA A CA 1
ATOM 1624 C C . ALA A 1 194 ? -8.291 7.916 3.927 1.00 95.38 194 ALA A C 1
ATOM 1626 O O . ALA A 1 194 ? -8.641 8.279 2.805 1.00 95.38 194 ALA A O 1
ATOM 1627 N N . LEU A 1 195 ? -8.130 6.621 4.228 1.00 94.88 195 LEU A N 1
ATOM 1628 C CA . LEU A 1 195 ? -8.429 5.541 3.286 1.00 94.88 195 LEU A CA 1
ATOM 1629 C C . LEU A 1 195 ? -9.917 5.464 2.938 1.00 94.88 195 LEU A C 1
ATOM 1631 O O . LEU A 1 195 ? -10.226 5.282 1.765 1.00 94.88 195 LEU A O 1
ATOM 1635 N N . VAL A 1 196 ? -10.828 5.637 3.904 1.00 93.88 196 VAL A N 1
ATOM 1636 C CA . VAL A 1 196 ? -12.277 5.724 3.630 1.00 93.88 196 VAL A CA 1
ATOM 1637 C C . VAL A 1 196 ? -12.554 6.807 2.588 1.00 93.88 196 VAL A C 1
ATOM 1639 O O . VAL A 1 196 ? -13.180 6.522 1.570 1.00 93.88 196 VAL A O 1
ATOM 1642 N N . GLU A 1 197 ? -12.030 8.018 2.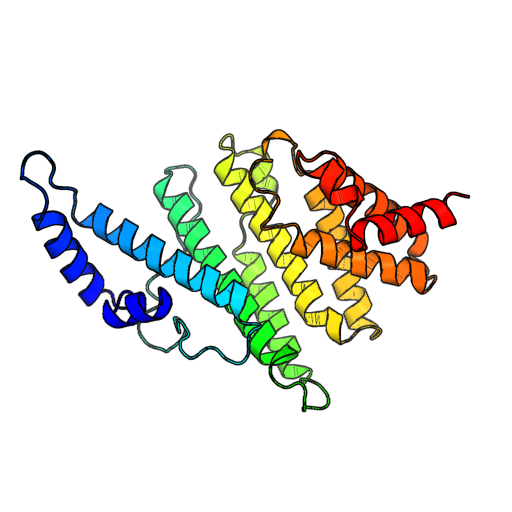793 1.00 91.94 197 GLU A N 1
ATOM 1643 C CA . GLU A 1 197 ? -12.226 9.120 1.846 1.00 91.94 197 GLU A CA 1
ATOM 1644 C C . GLU A 1 197 ? -11.630 8.802 0.466 1.00 91.94 197 GLU A C 1
ATOM 1646 O O . GLU A 1 197 ? -12.272 9.034 -0.556 1.00 91.94 197 GLU A O 1
ATOM 1651 N N . LEU A 1 198 ? -10.430 8.217 0.402 1.00 90.00 198 LEU A N 1
ATOM 1652 C CA . LEU A 1 198 ? -9.804 7.842 -0.871 1.00 90.00 198 LEU A CA 1
ATOM 1653 C C . LEU A 1 198 ? -10.593 6.772 -1.633 1.00 90.00 198 LEU A C 1
ATOM 1655 O O . LEU A 1 198 ? -10.725 6.868 -2.854 1.00 90.00 198 LEU A O 1
ATOM 1659 N N . PHE A 1 199 ? -11.111 5.761 -0.933 1.00 88.12 199 PHE A N 1
ATOM 1660 C CA . PHE A 1 199 ? -11.893 4.690 -1.548 1.00 88.12 199 PHE A CA 1
ATOM 1661 C C . PHE A 1 199 ? -13.281 5.154 -1.990 1.00 88.12 199 PHE A C 1
ATOM 1663 O O . PHE A 1 199 ? -13.776 4.659 -2.997 1.00 88.12 199 PHE A O 1
ATOM 1670 N N . ASP A 1 200 ? -13.884 6.135 -1.324 1.00 84.31 200 ASP A N 1
ATOM 1671 C CA . ASP A 1 200 ? -15.149 6.725 -1.774 1.00 84.31 200 ASP A CA 1
ATOM 1672 C C . ASP A 1 200 ? -15.025 7.446 -3.119 1.00 84.31 200 ASP A C 1
ATOM 1674 O O . ASP A 1 200 ? -15.928 7.387 -3.956 1.00 84.31 200 ASP A O 1
ATOM 1678 N N . HIS A 1 201 ? -13.877 8.081 -3.360 1.00 79.88 201 HIS A N 1
ATOM 1679 C CA . HIS A 1 201 ? -13.570 8.720 -4.639 1.00 79.88 201 HIS A CA 1
ATOM 1680 C C . HIS A 1 201 ? -13.107 7.718 -5.712 1.00 79.88 201 HIS A C 1
ATOM 1682 O O . HIS A 1 201 ? -12.839 8.110 -6.854 1.00 79.88 201 HIS A O 1
ATOM 1688 N N . TRP A 1 202 ? -13.010 6.425 -5.383 1.00 75.81 202 TRP A N 1
ATOM 1689 C CA . TRP A 1 202 ? -12.616 5.392 -6.331 1.00 75.81 202 TRP A CA 1
ATOM 1690 C C . TRP A 1 202 ? -13.735 5.130 -7.347 1.00 75.81 202 TRP A C 1
ATOM 1692 O O . TRP A 1 202 ? -14.785 4.565 -7.044 1.00 75.81 202 TRP A O 1
ATOM 1702 N N . ILE A 1 203 ? -13.506 5.537 -8.596 1.00 64.12 203 ILE A N 1
ATOM 1703 C CA . ILE A 1 203 ? -14.492 5.420 -9.676 1.00 64.12 203 ILE A CA 1
ATOM 1704 C C . ILE A 1 203 ? -14.524 3.977 -10.196 1.00 64.12 203 ILE A C 1
ATOM 1706 O O . ILE A 1 203 ? -13.483 3.418 -10.533 1.00 64.12 203 ILE A O 1
ATOM 1710 N N . VAL A 1 204 ? -15.720 3.408 -10.377 1.00 59.53 204 VAL A N 1
ATOM 1711 C CA . VAL A 1 204 ? -15.946 2.060 -10.951 1.00 59.53 204 VAL A CA 1
ATOM 1712 C C . VAL A 1 204 ? -15.289 1.881 -12.338 1.00 59.53 204 VAL A C 1
ATOM 1714 O O . VAL A 1 204 ? -14.855 0.798 -12.698 1.00 59.53 204 VAL A O 1
ATOM 1717 N N . ALA A 1 205 ? -15.089 2.951 -13.113 1.00 56.50 205 ALA A N 1
ATOM 1718 C CA . ALA A 1 205 ? -14.337 2.909 -14.377 1.00 56.50 205 ALA A CA 1
ATOM 1719 C C . ALA A 1 205 ? -12.813 2.662 -14.206 1.00 56.50 205 ALA A C 1
ATOM 1721 O O . ALA A 1 205 ? -12.100 2.374 -15.170 1.00 56.50 205 ALA A O 1
ATOM 1722 N N . MET A 1 206 ? -12.270 2.755 -12.985 1.00 63.91 206 MET A N 1
ATOM 1723 C CA . MET A 1 206 ? -10.874 2.417 -12.670 1.00 63.91 206 MET A CA 1
ATOM 1724 C C . MET A 1 206 ? -10.664 0.910 -12.410 1.00 63.91 206 MET A C 1
ATOM 1726 O O . MET A 1 206 ? -9.539 0.488 -12.137 1.00 63.91 206 MET A O 1
ATOM 1730 N N . ASP A 1 207 ? -11.711 0.094 -12.547 1.00 59.25 207 ASP A N 1
ATOM 1731 C CA . ASP A 1 207 ? -11.838 -1.216 -11.906 1.00 59.25 207 ASP A CA 1
ATOM 1732 C C . ASP A 1 207 ? -11.441 -2.435 -12.758 1.00 59.25 207 ASP A C 1
ATOM 1734 O O . ASP A 1 207 ? -12.206 -3.379 -12.932 1.00 59.25 207 ASP A O 1
ATOM 1738 N N . CYS A 1 208 ? -10.213 -2.463 -13.281 1.00 44.41 208 CYS A N 1
ATOM 1739 C CA . CYS A 1 208 ? -9.643 -3.733 -13.769 1.00 44.41 208 CYS A CA 1
ATOM 1740 C C . CYS A 1 208 ? -8.570 -4.334 -12.848 1.00 44.41 208 CYS A C 1
ATOM 1742 O O . CYS A 1 208 ? -8.159 -5.474 -13.045 1.00 44.41 208 CYS A O 1
ATOM 1744 N N . TYR A 1 209 ? -8.145 -3.617 -11.803 1.00 48.62 209 TYR A N 1
ATOM 1745 C CA . TYR A 1 209 ? -7.089 -4.061 -10.893 1.00 48.62 209 TYR A CA 1
ATOM 1746 C C . TYR A 1 209 ? -7.295 -3.486 -9.489 1.00 48.62 209 TYR A C 1
ATOM 1748 O O . TYR A 1 209 ? -6.430 -2.776 -9.001 1.00 48.62 209 TYR A O 1
ATOM 1756 N N . PHE A 1 210 ? -8.408 -3.782 -8.811 1.00 55.00 210 PHE A N 1
ATOM 1757 C CA . PHE A 1 210 ? -8.578 -3.424 -7.390 1.00 55.00 210 PHE A CA 1
ATOM 1758 C C . PHE A 1 210 ? -7.640 -4.228 -6.456 1.00 55.00 210 PHE A C 1
ATOM 1760 O O . PHE A 1 210 ? -7.382 -3.841 -5.319 1.00 55.00 210 PHE A O 1
ATOM 1767 N N . ARG A 1 211 ? -7.017 -5.314 -6.949 1.00 59.34 211 ARG A N 1
ATOM 1768 C CA . ARG A 1 211 ? -6.101 -6.186 -6.179 1.00 59.34 211 ARG A CA 1
ATOM 1769 C C . ARG A 1 211 ? -4.908 -5.514 -5.468 1.00 59.34 211 ARG A C 1
ATOM 1771 O O . ARG A 1 211 ? -4.606 -5.977 -4.373 1.00 59.34 211 ARG A O 1
ATOM 1778 N N . PRO A 1 212 ? -4.211 -4.489 -6.002 1.00 59.94 212 PRO A N 1
ATOM 1779 C CA . PRO A 1 212 ? -3.055 -3.903 -5.340 1.00 59.94 212 PRO A CA 1
ATOM 1780 C C . PRO A 1 212 ? -3.426 -2.981 -4.171 1.00 59.94 212 PRO A C 1
ATOM 1782 O O . PRO A 1 212 ? -2.498 -2.503 -3.531 1.00 59.94 212 PRO A O 1
ATOM 1785 N N . CYS A 1 213 ? -4.723 -2.732 -3.921 1.00 78.81 213 CYS A N 1
ATOM 1786 C CA . CYS A 1 213 ? -5.222 -1.860 -2.849 1.00 78.81 213 CYS A CA 1
ATOM 1787 C C . CYS A 1 213 ? -6.199 -2.563 -1.877 1.00 78.81 213 CYS A C 1
ATOM 1789 O O . CYS A 1 213 ? -6.634 -1.971 -0.891 1.00 78.81 213 CYS A O 1
ATOM 1791 N N . VAL A 1 214 ? -6.558 -3.834 -2.125 1.00 80.75 214 VAL A N 1
ATOM 1792 C CA . VAL A 1 214 ? -7.430 -4.619 -1.220 1.00 80.75 214 VAL A CA 1
ATOM 1793 C C . VAL A 1 214 ? -6.789 -4.799 0.155 1.00 80.75 214 VAL A C 1
ATOM 1795 O O . VAL A 1 214 ? -7.501 -4.878 1.153 1.00 80.75 214 VAL A O 1
ATOM 1798 N N . HIS A 1 215 ? -5.458 -4.875 0.216 1.00 85.50 215 HIS A N 1
ATOM 1799 C CA . HIS A 1 215 ? -4.745 -5.014 1.480 1.00 85.50 215 HIS A CA 1
ATOM 1800 C C . HIS A 1 215 ? -4.972 -3.792 2.376 1.00 85.50 215 HIS A C 1
ATOM 1802 O O . HIS A 1 215 ? -5.346 -3.944 3.532 1.00 85.50 215 HIS A O 1
ATOM 1808 N N . GLU A 1 216 ? -4.828 -2.590 1.828 1.00 90.62 216 GLU A N 1
ATOM 1809 C CA . GLU A 1 216 ? -5.032 -1.326 2.529 1.00 90.62 216 GLU A CA 1
ATOM 1810 C C . GLU A 1 216 ? -6.507 -1.125 2.902 1.00 90.62 216 GLU A C 1
ATOM 1812 O O . GLU A 1 216 ? -6.800 -0.685 4.012 1.00 90.62 216 GLU A O 1
ATOM 1817 N N . LEU A 1 217 ? -7.449 -1.533 2.038 1.00 90.50 217 LEU A N 1
ATOM 1818 C CA . LEU A 1 217 ? -8.876 -1.559 2.389 1.00 90.50 217 LEU A CA 1
ATOM 1819 C C . LEU A 1 217 ? -9.136 -2.475 3.589 1.00 90.50 217 LEU A C 1
ATOM 1821 O O . LEU A 1 217 ? -9.852 -2.099 4.520 1.00 90.50 217 LEU A O 1
ATOM 1825 N N . LYS A 1 218 ? -8.550 -3.678 3.574 1.00 90.62 218 LYS A N 1
ATOM 1826 C CA . LYS A 1 218 ? -8.664 -4.641 4.670 1.00 90.62 218 LYS A CA 1
ATOM 1827 C C . LYS A 1 218 ? -8.082 -4.061 5.961 1.00 90.62 218 LYS A C 1
ATOM 1829 O O . LYS A 1 218 ? -8.766 -4.099 6.979 1.00 90.62 218 LYS A O 1
ATOM 1834 N N . GLN A 1 219 ? -6.884 -3.482 5.904 1.00 92.38 219 GLN A N 1
ATOM 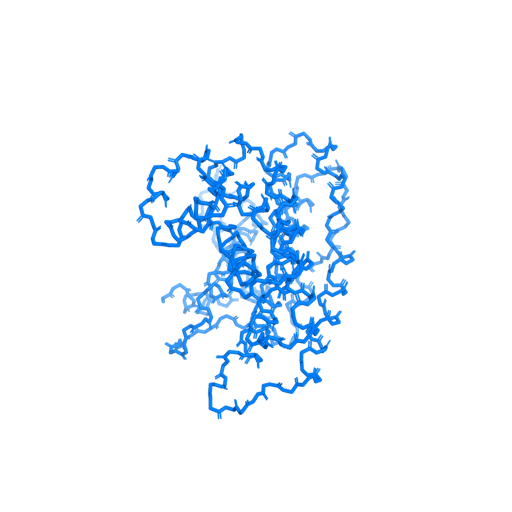1835 C CA . GLN A 1 219 ? -6.238 -2.827 7.043 1.00 92.38 219 GLN A CA 1
ATOM 1836 C C . GLN A 1 219 ? -7.112 -1.710 7.625 1.00 92.38 219 GLN A C 1
ATOM 1838 O O . GLN A 1 219 ? -7.350 -1.688 8.829 1.00 92.38 219 GLN A O 1
ATOM 1843 N N . ALA A 1 220 ? -7.658 -0.823 6.785 1.00 95.31 220 ALA A N 1
ATOM 1844 C CA . ALA A 1 220 ? -8.566 0.228 7.239 1.00 95.31 220 ALA A CA 1
ATOM 1845 C C . ALA A 1 220 ? -9.788 -0.359 7.959 1.00 95.31 220 ALA A C 1
ATOM 1847 O O . ALA A 1 220 ? -10.130 0.077 9.056 1.00 95.31 220 ALA A O 1
ATOM 1848 N N . CYS A 1 221 ? -10.410 -1.394 7.391 1.00 94.81 221 CYS A N 1
ATOM 1849 C CA . CYS A 1 221 ? -11.544 -2.057 8.026 1.00 94.81 221 CYS A CA 1
ATOM 1850 C C . CYS A 1 221 ? -11.175 -2.728 9.353 1.00 94.81 221 CYS A C 1
ATOM 1852 O O . CYS A 1 221 ? -11.976 -2.689 10.276 1.00 94.81 221 CYS A O 1
ATOM 1854 N N . GLU A 1 222 ? -9.995 -3.338 9.481 1.00 94.75 222 GLU A N 1
ATOM 1855 C CA . GLU A 1 222 ? -9.540 -3.935 10.744 1.00 94.75 222 GLU A CA 1
ATOM 1856 C C . GLU A 1 222 ? -9.381 -2.876 11.844 1.00 94.75 222 GLU A C 1
ATOM 1858 O O . GLU A 1 222 ? -9.839 -3.089 12.967 1.00 94.75 222 GLU A O 1
ATOM 1863 N N . ILE A 1 223 ? -8.837 -1.701 11.510 1.00 96.44 223 ILE A N 1
ATOM 1864 C CA . ILE A 1 223 ? -8.748 -0.566 12.439 1.00 96.44 223 ILE A CA 1
ATOM 1865 C C . ILE A 1 223 ? -10.136 -0.037 12.820 1.00 96.44 223 ILE A C 1
ATOM 1867 O O . ILE A 1 223 ? -10.404 0.226 13.991 1.00 96.44 223 ILE A O 1
ATOM 1871 N N . LEU A 1 224 ? -11.049 0.115 11.860 1.00 96.62 224 LEU A N 1
ATOM 1872 C CA . LEU A 1 224 ? -12.404 0.578 12.166 1.00 96.62 224 LEU A CA 1
ATOM 1873 C C . LEU A 1 224 ? -13.193 -0.464 12.975 1.00 96.62 224 LEU A C 1
ATOM 1875 O O . LEU A 1 224 ? -13.895 -0.095 13.914 1.00 96.62 224 LEU A O 1
ATOM 1879 N N . LEU A 1 225 ? -13.034 -1.758 12.680 1.00 95.31 225 LEU A N 1
ATOM 1880 C CA . LEU A 1 225 ? -13.609 -2.850 13.470 1.00 95.31 225 LEU A CA 1
ATOM 1881 C C . LEU A 1 225 ? -13.093 -2.839 14.905 1.00 95.31 225 LEU A C 1
ATOM 1883 O O . LEU A 1 225 ? -13.895 -3.005 15.816 1.00 95.31 225 LEU A O 1
ATOM 1887 N N . TYR A 1 226 ? -11.804 -2.567 15.127 1.00 94.50 226 TYR A N 1
ATOM 1888 C CA . TYR A 1 226 ? -11.263 -2.402 16.477 1.00 94.50 226 TYR A CA 1
ATOM 1889 C C . TYR A 1 226 ? -12.065 -1.367 17.287 1.00 94.50 226 TYR A C 1
ATOM 1891 O O . TYR A 1 226 ? -12.432 -1.626 18.431 1.00 94.50 226 TYR A O 1
ATOM 1899 N N . HIS A 1 227 ? -12.431 -0.228 16.690 1.00 95.44 227 HIS A N 1
ATOM 1900 C CA . HIS A 1 227 ? -13.244 0.785 17.372 1.00 95.44 227 HIS A CA 1
ATOM 1901 C C . HIS A 1 227 ? -14.671 0.334 17.692 1.00 95.44 227 HIS A C 1
ATOM 1903 O O . HIS A 1 227 ? -15.237 0.810 18.682 1.00 95.44 227 HIS A O 1
ATOM 1909 N N . VAL A 1 228 ? -15.242 -0.539 16.859 1.00 94.50 228 VAL A N 1
ATOM 1910 C CA . VAL A 1 228 ? -16.568 -1.135 17.061 1.00 94.50 228 VAL A CA 1
ATOM 1911 C C . VAL A 1 228 ? -16.518 -2.180 18.169 1.00 94.50 228 VAL A C 1
ATOM 1913 O O . VAL A 1 228 ? -17.301 -2.089 19.114 1.00 94.50 228 VAL A O 1
ATOM 1916 N N . ASP A 1 229 ? -15.564 -3.105 18.082 1.00 92.75 229 ASP A N 1
ATOM 1917 C CA . ASP A 1 229 ? -15.378 -4.216 19.015 1.00 92.75 229 ASP A CA 1
ATOM 1918 C C . ASP A 1 229 ? -15.046 -3.707 20.428 1.00 92.75 229 ASP A C 1
ATOM 1920 O O . ASP A 1 229 ? -15.570 -4.219 21.412 1.00 92.75 229 ASP A O 1
ATOM 1924 N N . GLN A 1 230 ? -14.226 -2.656 20.533 1.00 92.31 230 GLN A N 1
ATOM 1925 C CA . GLN A 1 230 ? -13.839 -2.042 21.811 1.00 92.31 230 GLN A CA 1
ATOM 1926 C C . GLN A 1 230 ? -14.805 -0.947 22.294 1.00 92.31 230 GLN A C 1
ATOM 1928 O O . GLN A 1 230 ? -14.530 -0.278 23.286 1.00 92.31 230 GLN A O 1
ATOM 1933 N N . ASN A 1 231 ? -15.917 -0.718 21.585 1.00 92.44 231 ASN A N 1
ATOM 1934 C CA . ASN A 1 231 ? -16.924 0.294 21.921 1.00 92.44 231 ASN A CA 1
ATOM 1935 C C . ASN A 1 231 ? -16.342 1.694 22.225 1.00 92.44 231 ASN A C 1
ATOM 1937 O O . ASN A 1 231 ? -16.727 2.366 23.181 1.00 92.44 231 ASN A O 1
ATOM 1941 N N . THR A 1 232 ? -15.382 2.133 21.410 1.00 93.06 232 THR A N 1
ATOM 1942 C CA . THR A 1 232 ? -14.693 3.419 21.613 1.00 93.06 232 THR A CA 1
ATOM 1943 C C . THR A 1 232 ? -15.601 4.620 21.281 1.00 93.06 232 THR A C 1
ATOM 1945 O O . THR A 1 232 ? -16.577 4.460 20.542 1.00 93.06 232 THR A O 1
ATOM 1948 N N . PRO A 1 233 ? -15.263 5.858 21.704 1.00 93.50 233 PRO A N 1
ATOM 1949 C CA . PRO A 1 233 ? -16.084 7.049 21.431 1.00 93.50 233 PRO A CA 1
ATOM 1950 C C . PRO A 1 233 ? -16.355 7.336 19.946 1.00 93.50 233 PRO A C 1
ATOM 1952 O O . PRO A 1 233 ? -17.316 8.023 19.605 1.00 93.50 233 PRO A O 1
ATOM 1955 N N . ILE A 1 234 ? -15.524 6.812 19.040 1.00 94.44 234 ILE A N 1
ATOM 1956 C CA . ILE A 1 234 ? -15.682 7.002 17.593 1.00 94.44 234 ILE A CA 1
ATOM 1957 C C . ILE A 1 234 ? -16.415 5.846 16.900 1.00 94.44 234 ILE A C 1
ATOM 1959 O O . ILE A 1 234 ? -16.530 5.866 15.675 1.00 94.44 234 ILE A O 1
ATOM 1963 N N . LYS A 1 235 ? -16.944 4.868 17.649 1.00 94.69 235 LYS A N 1
ATOM 1964 C CA . LYS A 1 235 ? -17.646 3.682 17.126 1.00 94.69 235 LYS A CA 1
ATOM 1965 C C . LYS A 1 235 ? -18.647 4.015 16.020 1.00 94.69 235 LYS A C 1
ATOM 1967 O O . LYS A 1 235 ? -18.631 3.374 14.975 1.00 94.69 235 LYS A O 1
ATOM 1972 N N . ARG A 1 236 ? -19.482 5.042 16.211 1.00 94.50 236 ARG A N 1
ATOM 1973 C CA . ARG A 1 236 ? -20.484 5.447 15.209 1.00 94.50 236 ARG A CA 1
ATOM 1974 C C . ARG A 1 236 ? -19.842 5.855 13.878 1.00 94.50 236 ARG A C 1
ATOM 1976 O O . ARG A 1 236 ? -20.269 5.388 12.830 1.00 94.50 236 ARG A O 1
ATOM 1983 N N . LYS A 1 237 ? -18.789 6.679 13.926 1.00 96.06 237 LYS A N 1
ATOM 1984 C CA . LYS A 1 237 ? -18.033 7.079 12.727 1.00 96.06 237 LYS A CA 1
ATOM 1985 C C . LYS A 1 237 ? -17.317 5.882 12.097 1.00 96.06 237 LYS A C 1
ATOM 1987 O O . LYS A 1 237 ? -17.224 5.794 10.879 1.00 96.06 237 LYS A O 1
ATOM 1992 N N . ALA A 1 238 ? -16.823 4.955 12.917 1.00 95.81 238 ALA A N 1
ATOM 1993 C CA . ALA A 1 238 ? -16.175 3.744 12.432 1.00 95.81 238 ALA A CA 1
ATOM 1994 C C . ALA A 1 238 ? -17.155 2.818 11.691 1.00 95.81 238 ALA A C 1
ATOM 1996 O O . ALA A 1 238 ? -16.815 2.327 10.619 1.00 95.81 238 ALA A O 1
ATOM 1997 N N . LEU A 1 239 ? -18.380 2.640 12.198 1.00 96.19 239 LEU A N 1
ATOM 1998 C CA . LEU A 1 239 ? -19.445 1.897 11.510 1.00 96.19 239 LEU A CA 1
ATOM 1999 C C . LEU A 1 239 ? -19.794 2.521 10.155 1.00 96.19 239 LEU A C 1
ATOM 2001 O O . LEU A 1 239 ? -19.875 1.810 9.156 1.00 96.19 239 LEU A O 1
ATOM 2005 N N . GLU A 1 240 ? -19.932 3.845 10.104 1.00 95.56 240 GLU A N 1
ATOM 2006 C CA . GLU A 1 240 ? -20.169 4.574 8.855 1.00 95.56 240 GLU A CA 1
ATOM 2007 C C . GLU A 1 240 ? -19.021 4.367 7.852 1.00 95.56 240 GLU A C 1
ATOM 2009 O O . GLU A 1 240 ? -19.257 4.035 6.689 1.00 95.56 240 GLU A O 1
ATOM 2014 N N . GLY A 1 241 ? -17.769 4.471 8.309 1.00 94.94 241 GLY A N 1
ATOM 2015 C CA . GLY A 1 241 ? -16.593 4.193 7.483 1.00 94.94 241 GLY A CA 1
ATOM 2016 C C . GLY A 1 241 ? -16.544 2.749 6.969 1.00 94.94 241 GLY A C 1
ATOM 2017 O O . GLY A 1 241 ? -16.243 2.525 5.798 1.00 94.94 241 GLY A O 1
ATOM 2018 N N . LEU A 1 242 ? -16.903 1.763 7.800 1.00 95.50 242 LEU A N 1
ATOM 2019 C CA . LEU A 1 242 ? -16.999 0.355 7.396 1.00 95.50 242 LEU A CA 1
ATOM 2020 C C . LEU A 1 242 ? -18.060 0.141 6.313 1.00 95.50 242 LEU A C 1
ATOM 2022 O O . LEU A 1 242 ? -17.804 -0.567 5.339 1.00 95.50 242 LEU A O 1
ATOM 2026 N N . MET A 1 243 ? -19.233 0.767 6.456 1.00 93.88 243 MET A N 1
ATOM 2027 C CA . MET A 1 243 ? -20.289 0.716 5.442 1.00 93.88 243 MET A CA 1
ATOM 2028 C C . MET A 1 243 ? -19.800 1.284 4.108 1.00 93.88 243 MET A C 1
ATOM 2030 O O . MET A 1 243 ? -19.988 0.653 3.067 1.00 93.88 243 MET A O 1
ATOM 2034 N N . ARG A 1 244 ? -19.131 2.442 4.138 1.00 92.50 244 ARG A N 1
ATOM 2035 C CA . ARG A 1 244 ? -18.554 3.102 2.956 1.00 92.50 244 ARG A CA 1
ATOM 2036 C C . ARG A 1 244 ? -17.521 2.208 2.255 1.00 92.50 244 ARG A C 1
ATOM 2038 O O . ARG A 1 244 ? -17.704 1.869 1.086 1.00 92.50 244 ARG A O 1
ATOM 2045 N N . LEU A 1 245 ? -16.525 1.700 2.988 1.00 91.31 245 LEU A N 1
ATOM 2046 C CA . LEU A 1 245 ? -15.476 0.823 2.442 1.00 91.31 245 LEU A CA 1
ATOM 2047 C C . LEU A 1 245 ? -16.025 -0.478 1.843 1.00 91.31 245 LEU A C 1
ATOM 2049 O O . LEU A 1 245 ? -15.627 -0.880 0.747 1.00 91.31 245 LEU A O 1
ATOM 2053 N N . ILE A 1 246 ? -16.950 -1.148 2.537 1.00 89.50 246 ILE A N 1
ATOM 2054 C CA . ILE A 1 246 ? -17.550 -2.383 2.021 1.00 89.50 246 ILE A CA 1
ATOM 2055 C C . ILE A 1 246 ? -18.397 -2.104 0.785 1.00 89.50 246 ILE A C 1
ATOM 2057 O O . ILE A 1 246 ? -18.330 -2.875 -0.169 1.00 89.50 246 ILE A O 1
ATOM 2061 N N . ASN A 1 247 ? -19.139 -0.998 0.743 1.00 88.56 247 ASN A N 1
ATOM 2062 C CA . ASN A 1 247 ? -19.917 -0.637 -0.439 1.00 88.56 247 ASN A CA 1
ATOM 2063 C C . ASN A 1 247 ? -19.037 -0.457 -1.681 1.00 88.56 247 ASN A C 1
ATOM 2065 O O . ASN A 1 247 ? -19.444 -0.877 -2.763 1.00 88.56 247 ASN A O 1
ATOM 2069 N N . VAL A 1 248 ? -17.833 0.105 -1.538 1.00 86.69 248 VAL A N 1
ATOM 2070 C CA . VAL A 1 248 ? -16.860 0.190 -2.639 1.00 86.69 248 VAL A CA 1
ATOM 2071 C C . VAL A 1 248 ? -16.485 -1.210 -3.127 1.00 86.69 248 VAL A C 1
ATOM 2073 O O . VAL A 1 248 ? -16.635 -1.502 -4.311 1.00 86.69 248 VAL A O 1
ATOM 2076 N N . LEU A 1 249 ? -16.088 -2.112 -2.221 1.00 85.12 249 LEU A N 1
ATOM 2077 C CA . LEU A 1 249 ? -15.715 -3.489 -2.566 1.00 85.12 249 LEU A CA 1
ATOM 2078 C C . LEU A 1 249 ? -16.863 -4.260 -3.240 1.00 85.12 249 LEU A C 1
ATOM 2080 O O . LEU A 1 249 ? -16.644 -4.984 -4.211 1.00 85.12 249 LEU A O 1
ATOM 2084 N N . LEU A 1 250 ? -18.091 -4.105 -2.741 1.00 85.25 250 LEU A N 1
ATOM 2085 C CA . LEU A 1 250 ? -19.269 -4.807 -3.253 1.00 85.25 250 LEU A CA 1
ATOM 2086 C C . LEU A 1 250 ? -19.741 -4.307 -4.622 1.00 85.25 250 LEU A C 1
ATOM 2088 O O . LEU A 1 250 ? -20.460 -5.041 -5.295 1.00 85.25 250 LEU A O 1
ATOM 2092 N N . LYS A 1 251 ? -19.344 -3.097 -5.031 1.00 83.62 251 LYS A N 1
ATOM 2093 C CA . LYS A 1 251 ? -19.611 -2.550 -6.371 1.00 83.62 251 LYS A CA 1
ATOM 2094 C C . LYS A 1 251 ? -18.613 -3.026 -7.430 1.00 83.62 251 LYS A C 1
ATOM 2096 O O . LYS A 1 251 ? -18.845 -2.787 -8.611 1.00 83.62 251 LYS A O 1
ATOM 2101 N N . THR A 1 252 ? -17.525 -3.684 -7.027 1.00 78.44 252 THR A N 1
ATOM 2102 C CA . THR A 1 252 ? -16.533 -4.222 -7.969 1.00 78.44 252 THR A CA 1
ATOM 2103 C C . THR A 1 252 ? -17.025 -5.506 -8.654 1.00 78.44 252 THR A C 1
ATOM 2105 O O . THR A 1 252 ? -17.860 -6.217 -8.084 1.00 78.44 252 THR A O 1
ATOM 2108 N N . PRO A 1 253 ? -16.464 -5.902 -9.817 1.00 76.81 253 PRO A N 1
ATOM 2109 C CA . PRO A 1 253 ? -16.768 -7.178 -10.474 1.00 76.81 253 PRO A CA 1
ATOM 2110 C C . PRO A 1 253 ? -16.521 -8.418 -9.605 1.00 76.81 253 PRO A C 1
ATOM 2112 O O . PRO A 1 253 ? -17.066 -9.483 -9.873 1.00 76.81 253 PRO A O 1
ATOM 2115 N N . VAL A 1 254 ? -15.695 -8.305 -8.559 1.00 77.44 254 VAL A N 1
ATOM 2116 C CA . VAL A 1 254 ? -15.432 -9.397 -7.608 1.00 77.44 254 VAL A CA 1
ATOM 2117 C C . VAL A 1 254 ? -16.328 -9.336 -6.370 1.00 77.44 254 VAL A C 1
ATOM 2119 O O . VAL A 1 254 ? -16.125 -10.120 -5.444 1.00 77.44 254 VAL A O 1
ATOM 2122 N N . GLY A 1 255 ? -17.314 -8.434 -6.334 1.00 82.12 255 GLY A N 1
ATOM 2123 C CA . GLY A 1 255 ? -18.179 -8.188 -5.183 1.00 82.12 255 GLY A CA 1
ATOM 2124 C C . GLY A 1 255 ? -18.908 -9.438 -4.688 1.00 82.12 255 GLY A C 1
ATOM 2125 O O . GLY A 1 255 ? -18.930 -9.695 -3.485 1.00 82.12 255 GLY A O 1
ATOM 2126 N N . GLU A 1 256 ? -19.432 -10.270 -5.591 1.00 84.19 256 GLU A N 1
ATOM 2127 C CA . GLU A 1 256 ? -20.114 -11.523 -5.225 1.00 84.19 256 GLU A CA 1
ATOM 2128 C C . GLU A 1 256 ? -19.174 -12.509 -4.523 1.00 84.19 256 GLU A C 1
ATOM 2130 O O . GLU A 1 256 ? -19.496 -13.049 -3.464 1.00 84.19 256 GLU A O 1
ATOM 2135 N N . ILE A 1 257 ? -17.961 -12.677 -5.057 1.00 83.81 257 ILE A N 1
ATOM 2136 C CA . ILE A 1 257 ? -16.924 -13.516 -4.444 1.00 83.81 257 ILE A CA 1
ATOM 2137 C C . ILE A 1 257 ? -16.447 -12.889 -3.129 1.00 83.81 257 ILE A C 1
ATOM 2139 O O . ILE A 1 257 ? -16.173 -13.602 -2.167 1.00 83.81 257 ILE A O 1
ATOM 2143 N N . ALA A 1 258 ? -16.347 -11.562 -3.056 1.00 83.56 258 ALA A N 1
ATOM 2144 C CA . ALA A 1 258 ? -15.923 -10.858 -1.855 1.00 83.56 258 ALA A CA 1
ATOM 2145 C C . ALA A 1 258 ? -16.898 -11.082 -0.688 1.00 83.56 258 ALA A C 1
ATOM 2147 O O . ALA A 1 258 ? -16.436 -11.287 0.433 1.00 83.56 258 ALA A O 1
ATOM 2148 N N . ARG A 1 259 ? -18.218 -11.146 -0.936 1.00 86.94 259 ARG A N 1
ATOM 2149 C CA . ARG A 1 259 ? -19.245 -11.417 0.098 1.00 86.94 259 ARG A CA 1
ATOM 2150 C C . ARG A 1 259 ? -19.036 -12.733 0.842 1.00 86.94 259 ARG A C 1
ATOM 2152 O O . ARG A 1 259 ? -19.415 -12.839 2.006 1.00 86.94 259 ARG A O 1
ATOM 2159 N N . THR A 1 260 ? -18.439 -13.733 0.197 1.00 87.62 260 THR A N 1
ATOM 2160 C CA . THR A 1 260 ? -18.184 -15.039 0.824 1.00 87.62 260 THR A CA 1
ATOM 2161 C C . THR A 1 260 ? -16.900 -15.060 1.653 1.00 87.62 260 THR A C 1
ATOM 2163 O O . THR A 1 260 ? -16.655 -16.013 2.390 1.00 87.62 260 THR A O 1
ATOM 2166 N N . ARG A 1 261 ? -16.064 -14.014 1.579 1.00 87.94 261 ARG A N 1
ATOM 2167 C CA . ARG A 1 261 ? -14.801 -13.964 2.321 1.00 87.94 261 ARG A CA 1
ATOM 2168 C C . ARG A 1 261 ? -15.058 -13.715 3.814 1.00 87.94 261 ARG A C 1
ATOM 2170 O O . ARG A 1 261 ? -15.784 -12.775 4.141 1.00 87.94 261 ARG A O 1
ATOM 2177 N N . PRO A 1 262 ? -14.396 -14.458 4.727 1.00 89.69 262 PRO A N 1
ATOM 2178 C CA . PRO A 1 262 ? -14.622 -14.335 6.173 1.00 89.69 262 PRO A CA 1
ATOM 2179 C C . PRO A 1 262 ? -14.483 -12.906 6.709 1.00 89.69 262 PRO A C 1
ATOM 2181 O O . PRO A 1 262 ? -15.277 -12.461 7.533 1.00 89.69 262 PRO A O 1
ATOM 2184 N N . PHE A 1 263 ? -13.498 -12.162 6.200 1.00 87.94 263 PHE A N 1
ATOM 2185 C CA . PHE A 1 263 ? -13.282 -10.762 6.562 1.00 87.94 263 PHE A CA 1
ATOM 2186 C C . PHE A 1 263 ? -14.491 -9.874 6.214 1.00 87.94 263 PHE A C 1
ATOM 2188 O O . PHE A 1 263 ? -14.962 -9.126 7.065 1.00 87.94 263 PHE A O 1
ATOM 2195 N N . VAL A 1 264 ? -15.039 -9.997 5.000 1.00 89.56 264 VAL A N 1
ATOM 2196 C CA . VAL A 1 264 ? -16.203 -9.205 4.566 1.00 89.56 264 VAL A CA 1
ATOM 2197 C C . VAL A 1 264 ? -17.436 -9.585 5.381 1.00 89.56 264 VAL A C 1
ATOM 2199 O O . VAL A 1 264 ? -18.166 -8.709 5.834 1.00 89.56 264 VAL A O 1
ATOM 2202 N N . GLN A 1 265 ? -17.634 -10.879 5.645 1.00 92.31 265 GLN A N 1
ATOM 2203 C CA . GLN A 1 265 ? -18.723 -11.352 6.503 1.00 92.31 265 GLN A CA 1
ATOM 2204 C C . GLN A 1 265 ? -18.630 -10.792 7.924 1.00 92.31 265 GLN A C 1
ATOM 2206 O O . GLN A 1 265 ? -19.653 -10.419 8.491 1.00 92.31 265 GLN A O 1
ATOM 2211 N N . ARG A 1 266 ? -17.423 -10.700 8.501 1.00 93.19 266 ARG A N 1
ATOM 2212 C CA . ARG A 1 266 ? -17.217 -10.077 9.817 1.00 93.19 266 ARG A CA 1
ATOM 2213 C C . ARG A 1 266 ? -17.649 -8.613 9.807 1.00 93.19 266 ARG A C 1
ATOM 2215 O O . ARG A 1 266 ? -18.385 -8.207 10.700 1.00 93.19 266 ARG A O 1
ATOM 2222 N N . VAL A 1 267 ? -17.242 -7.846 8.793 1.00 92.25 267 VAL A N 1
ATOM 2223 C CA . VAL A 1 267 ? -17.643 -6.436 8.679 1.00 92.25 267 VAL A CA 1
ATOM 2224 C C . VAL A 1 267 ? -19.160 -6.302 8.524 1.00 92.25 267 VAL A C 1
ATOM 2226 O O . VAL A 1 267 ? -19.780 -5.522 9.240 1.00 92.25 267 VAL A O 1
ATOM 2229 N N . LEU A 1 268 ? -19.777 -7.101 7.649 1.00 92.62 268 LEU A N 1
ATOM 2230 C CA . LEU A 1 268 ? -21.228 -7.085 7.446 1.00 92.62 268 LEU A CA 1
ATOM 2231 C C . LEU A 1 268 ? -21.998 -7.435 8.727 1.00 92.62 268 LEU A C 1
ATOM 2233 O O . LEU A 1 268 ? -22.977 -6.764 9.040 1.00 92.62 268 LEU A O 1
ATOM 2237 N N . LYS A 1 269 ? -21.536 -8.429 9.497 1.00 93.56 269 LYS A N 1
ATOM 2238 C CA . LYS A 1 269 ? -22.125 -8.779 10.800 1.00 93.56 269 LYS A CA 1
ATOM 2239 C C . LYS A 1 269 ? -22.024 -7.626 11.797 1.00 93.56 269 LYS A C 1
ATOM 2241 O O . LYS A 1 269 ? -23.020 -7.306 12.436 1.00 93.56 269 LYS A O 1
ATOM 2246 N N . ALA A 1 270 ? -20.860 -6.982 11.893 1.00 91.25 270 ALA A N 1
ATOM 2247 C CA . ALA A 1 270 ? -20.664 -5.837 12.782 1.00 91.25 270 ALA A CA 1
ATOM 2248 C C . ALA A 1 270 ? -21.605 -4.671 12.430 1.00 91.25 270 ALA A C 1
ATOM 2250 O O . ALA A 1 270 ? -22.185 -4.059 13.323 1.00 91.25 270 ALA A O 1
ATOM 2251 N N . ILE A 1 271 ? -21.812 -4.405 11.136 1.00 91.38 271 ILE A N 1
ATOM 2252 C CA . ILE A 1 271 ? -22.766 -3.391 10.662 1.00 91.38 271 ILE A CA 1
ATOM 2253 C C . ILE A 1 271 ? -24.204 -3.783 11.031 1.00 91.38 271 ILE A C 1
ATOM 2255 O O . ILE A 1 271 ? -24.938 -2.971 11.583 1.00 91.38 271 ILE A O 1
ATOM 2259 N N . GLN A 1 272 ? -24.609 -5.029 10.769 1.00 90.75 272 GLN A N 1
ATOM 2260 C CA . GLN A 1 272 ? -25.968 -5.510 11.052 1.00 90.75 272 GLN A CA 1
ATOM 2261 C C . GLN A 1 272 ? -26.315 -5.453 12.543 1.00 90.75 272 GLN A C 1
ATOM 2263 O O . GLN A 1 272 ? -27.393 -4.991 12.896 1.00 90.75 272 GLN A O 1
ATOM 2268 N N . GLN A 1 273 ? -25.395 -5.876 13.413 1.00 89.25 273 GLN A N 1
ATOM 2269 C CA . GLN A 1 273 ? -25.603 -5.914 14.864 1.00 89.25 273 GLN A CA 1
ATOM 2270 C C . GLN A 1 273 ? -25.723 -4.533 15.519 1.00 89.25 273 GLN A C 1
ATOM 2272 O O . GLN A 1 273 ? -26.190 -4.453 16.647 1.00 89.25 273 GLN A O 1
ATOM 2277 N N . ASN A 1 274 ? -25.268 -3.467 14.854 1.00 84.25 274 ASN A N 1
ATOM 2278 C CA . ASN A 1 274 ? -25.269 -2.106 15.401 1.00 84.25 274 ASN A CA 1
ATOM 2279 C C . ASN A 1 274 ? -26.223 -1.150 14.660 1.00 84.25 274 ASN A C 1
ATOM 2281 O O . ASN A 1 274 ? -26.287 0.025 15.014 1.00 84.25 274 ASN A O 1
ATOM 2285 N N . ASN A 1 275 ? -26.924 -1.642 13.633 1.00 70.94 275 ASN A N 1
ATOM 2286 C CA . ASN A 1 275 ? -28.008 -0.936 12.939 1.00 70.94 275 ASN A CA 1
ATOM 2287 C C . ASN A 1 275 ? -29.406 -1.414 13.390 1.00 70.94 275 ASN A C 1
ATOM 2289 O O . ASN A 1 275 ? -30.405 -0.885 12.902 1.00 70.94 275 ASN A O 1
ATOM 2293 N N . MET A 1 276 ? -29.464 -2.418 14.274 1.00 49.44 276 MET A N 1
ATOM 2294 C CA . MET A 1 276 ? -30.639 -2.793 15.075 1.00 49.44 276 MET A CA 1
ATOM 2295 C C . MET A 1 276 ? -30.544 -2.126 16.444 1.00 49.44 276 MET A C 1
ATOM 2297 O O . MET A 1 276 ? -31.612 -1.761 16.975 1.00 49.44 276 MET A O 1
#

Radius of gyration: 21.24 Å; chains: 1; bounding box: 58×37×64 Å

Sequence (276 aa):
MAVRMALSLQLYREDALDTISQNQAAVFPLAYKPPVMIVKQYARSLLWFMYFLDTASSHYHNKPYEIHLDDHVSTTTFFKNPPLSSAGVDEHQAFFQFIEFHTCQITRDIRRTIFTHPEEAQTSYEQIERIEKRLISFQKQLPKIELLNSSTHLWHRRCIFKQWIRHHGHWILIHQSYLPTPMSVQRCTTAAFALVELFDHWIVAMDCYFRPCVHELKQACEILLYHVDQNTPIKRKALEGLMRLINVLLKTPVGEIARTRPFVQRVLKAIQQNNM